Protein AF-A0A5C4SXA0-F1 (afdb_monomer)

Organism: NCBI:txid1172614

Nearest PDB structures (foldseek):
  3fow-assembly1_A  TM=8.688E-01  e=1.315E-13  Plasmodium falciparum 3D7
  3emv-assembly1_A  TM=8.522E-01  e=1.104E-13  Plasmodium vivax
  6aqs-assembly1_A  TM=8.781E-01  e=2.496E-13  Plasmodium falciparum
  1nw4-assembly1_A  TM=8.390E-01  e=1.041E-13  Plasmodium falciparum 3D7
  5zni-assembly1_A  TM=8.709E-01  e=5.325E-13  Plasmodium falciparum

pLDDT: mean 93.84, std 7.51, range [58.0, 98.88]

Structure (mmCIF, N/CA/C/O backbone):
data_AF-A0A5C4SXA0-F1
#
_entry.id   AF-A0A5C4SXA0-F1
#
loop_
_atom_site.group_PDB
_atom_site.id
_atom_site.type_symbol
_atom_site.label_atom_id
_atom_site.label_alt_id
_atom_site.label_comp_id
_atom_site.label_asym_id
_atom_site.label_entity_id
_atom_site.label_seq_id
_atom_site.pdbx_PDB_ins_code
_atom_site.Cartn_x
_atom_site.Cartn_y
_atom_site.Cartn_z
_atom_site.occupancy
_atom_site.B_iso_or_equiv
_atom_site.auth_seq_id
_atom_site.auth_comp_id
_atom_site.auth_asym_id
_atom_site.auth_atom_id
_atom_site.pdbx_PDB_model_num
ATOM 1 N N . MET A 1 1 ? -8.122 -27.416 3.259 1.00 66.00 1 MET A N 1
ATOM 2 C CA . MET A 1 1 ? -6.868 -28.065 3.704 1.00 66.00 1 MET A CA 1
ATOM 3 C C . MET A 1 1 ? -6.589 -27.633 5.138 1.00 66.00 1 MET A C 1
ATOM 5 O O . MET A 1 1 ? -6.770 -26.456 5.426 1.00 66.00 1 MET A O 1
ATOM 9 N N . GLN A 1 2 ? -6.227 -28.549 6.040 1.00 79.94 2 GLN A N 1
ATOM 10 C CA . GLN A 1 2 ? -5.900 -28.207 7.432 1.00 79.94 2 GLN A CA 1
ATOM 11 C C . GLN A 1 2 ? -4.558 -27.456 7.481 1.00 79.94 2 GLN A C 1
ATOM 13 O O . GLN A 1 2 ? -3.597 -27.894 6.853 1.00 79.94 2 GLN A O 1
ATOM 18 N N . ARG A 1 3 ? -4.495 -26.322 8.192 1.00 88.00 3 ARG A N 1
ATOM 19 C CA . ARG A 1 3 ? -3.266 -25.528 8.374 1.00 88.00 3 ARG A CA 1
ATOM 20 C C . ARG A 1 3 ? -2.679 -25.784 9.766 1.00 88.00 3 ARG A C 1
ATOM 22 O O . ARG A 1 3 ? -3.433 -25.869 10.733 1.00 88.00 3 ARG A O 1
ATOM 29 N N . TYR A 1 4 ? -1.351 -25.873 9.874 1.00 86.88 4 TYR A N 1
ATOM 30 C CA . TYR A 1 4 ? -0.657 -25.998 11.167 1.00 86.88 4 TYR A CA 1
ATOM 31 C C . TYR A 1 4 ? -0.742 -24.717 12.007 1.00 86.88 4 TYR A C 1
ATOM 33 O O . TYR A 1 4 ? -0.840 -24.775 13.230 1.00 86.88 4 TYR A O 1
ATOM 41 N N . ILE A 1 5 ? -0.733 -23.562 11.340 1.00 89.69 5 ILE A N 1
ATOM 42 C CA . ILE A 1 5 ? -0.875 -22.233 11.930 1.00 89.69 5 ILE A CA 1
ATOM 43 C C . ILE A 1 5 ? -1.974 -21.478 11.178 1.00 89.69 5 ILE A C 1
ATOM 45 O O . ILE A 1 5 ? -2.126 -21.632 9.966 1.00 89.69 5 ILE A O 1
ATOM 49 N N . THR A 1 6 ? -2.774 -20.699 11.903 1.00 93.19 6 THR A N 1
ATOM 50 C CA . THR A 1 6 ? -3.810 -19.833 11.322 1.00 93.19 6 THR A CA 1
ATOM 51 C C . THR A 1 6 ? -3.704 -18.437 11.928 1.00 93.19 6 THR A C 1
ATOM 53 O O . THR A 1 6 ? -3.303 -18.342 13.097 1.00 93.19 6 THR A O 1
ATOM 56 N N . PRO A 1 7 ? -4.102 -17.383 11.193 1.00 92.69 7 PRO A N 1
ATOM 57 C CA . PRO A 1 7 ? -4.178 -16.023 11.726 1.00 92.69 7 PRO A CA 1
ATOM 58 C C . PRO A 1 7 ? -4.953 -15.971 13.044 1.00 92.69 7 PRO A C 1
ATOM 60 O O . PRO A 1 7 ? -4.421 -15.499 14.044 1.00 92.69 7 PRO A O 1
ATOM 63 N N . GLY A 1 8 ? -6.130 -16.603 13.117 1.00 93.56 8 GLY A N 1
ATOM 64 C CA . GLY A 1 8 ? -6.916 -16.676 14.352 1.00 93.56 8 GLY A CA 1
ATOM 65 C C . GLY A 1 8 ? -6.221 -17.341 15.532 1.00 93.56 8 GLY A C 1
ATOM 66 O O . GLY A 1 8 ? -6.366 -16.889 16.666 1.00 93.56 8 GLY A O 1
ATOM 67 N N . THR A 1 9 ? -5.415 -18.384 15.318 1.00 93.19 9 THR A N 1
ATOM 68 C CA . THR A 1 9 ? -4.608 -18.952 16.412 1.00 93.19 9 THR A CA 1
ATOM 69 C C . THR A 1 9 ? -3.548 -17.962 16.898 1.00 93.19 9 THR A C 1
ATOM 71 O O . THR A 1 9 ? -3.346 -17.837 18.109 1.00 93.19 9 THR A O 1
ATOM 74 N N . VAL A 1 10 ? -2.889 -17.247 15.984 1.00 93.81 10 VAL A N 1
ATOM 75 C CA . VAL A 1 10 ? -1.873 -16.240 16.322 1.00 93.81 10 VAL A CA 1
ATOM 76 C C . VAL A 1 10 ? -2.509 -15.063 17.064 1.00 93.81 10 VAL A C 1
ATOM 78 O O . VAL A 1 10 ? -2.057 -14.725 18.160 1.00 93.81 10 VAL A O 1
ATOM 81 N N . MET A 1 11 ? -3.603 -14.507 16.539 1.00 94.44 11 MET A N 1
ATOM 82 C CA . MET A 1 11 ? -4.280 -13.338 17.107 1.00 94.44 11 MET A CA 1
ATOM 83 C C . MET A 1 11 ? -4.938 -13.626 18.453 1.00 94.44 11 MET A C 1
ATOM 85 O O . MET A 1 11 ? -4.746 -12.864 19.400 1.00 94.44 11 MET A O 1
ATOM 89 N N . ARG A 1 12 ? -5.606 -14.774 18.625 1.00 92.50 12 ARG A N 1
ATOM 90 C CA . ARG A 1 12 ? -6.147 -15.161 19.943 1.00 92.50 12 ARG A CA 1
ATOM 91 C C . ARG A 1 12 ? -5.066 -15.252 21.019 1.00 92.50 12 ARG A C 1
ATOM 93 O O . ARG A 1 12 ? -5.305 -14.883 22.166 1.00 92.50 12 ARG A O 1
ATOM 100 N N . ASN A 1 13 ? -3.877 -15.745 20.674 1.00 92.44 13 ASN A N 1
ATOM 101 C CA . ASN A 1 13 ? -2.764 -15.790 21.620 1.00 92.44 13 ASN A CA 1
ATOM 102 C C . ASN A 1 13 ? -2.174 -14.397 21.873 1.00 92.44 13 ASN A C 1
ATOM 104 O O . ASN A 1 13 ? -1.869 -14.070 23.020 1.00 92.44 13 ASN A O 1
ATOM 108 N N . ARG A 1 14 ? -2.061 -13.567 20.830 1.00 93.56 14 ARG A N 1
ATOM 109 C CA . ARG A 1 14 ? -1.559 -12.190 20.901 1.00 93.56 14 ARG A CA 1
ATOM 110 C C . ARG A 1 14 ? -2.382 -11.309 21.844 1.00 93.56 14 ARG A C 1
ATOM 112 O O . ARG A 1 14 ? -1.808 -10.617 22.687 1.00 93.56 14 ARG A O 1
ATOM 119 N N . PHE A 1 15 ? -3.706 -11.374 21.731 1.00 94.94 15 PHE A N 1
ATOM 120 C CA . PHE A 1 15 ? -4.648 -10.529 22.474 1.00 94.94 15 PHE A CA 1
ATOM 121 C C . PHE A 1 15 ? -5.256 -11.221 23.700 1.00 94.94 15 PHE A C 1
ATOM 123 O O . PHE A 1 15 ? -6.251 -10.771 24.256 1.00 94.94 15 PHE A O 1
ATOM 130 N N . ARG A 1 16 ? -4.641 -12.307 24.190 1.00 93.62 16 ARG A N 1
ATOM 131 C CA . ARG A 1 16 ? -5.132 -13.029 25.378 1.00 93.62 16 ARG A CA 1
ATOM 132 C C . ARG A 1 16 ? -5.202 -12.150 26.635 1.00 93.62 16 ARG A C 1
ATOM 134 O O . ARG A 1 16 ? -6.057 -12.360 27.488 1.00 93.62 16 ARG A O 1
ATOM 141 N N . HIS A 1 17 ? -4.275 -11.202 26.764 1.00 92.56 17 HIS A N 1
ATOM 142 C CA . HIS A 1 17 ? -4.099 -10.370 27.963 1.00 92.56 17 HIS A CA 1
ATOM 143 C C . HIS A 1 17 ? -4.111 -8.866 27.667 1.00 92.56 17 HIS A C 1
ATOM 145 O O . HIS A 1 17 ? -3.700 -8.069 28.504 1.00 92.56 17 HIS A O 1
ATOM 151 N N . ARG A 1 18 ? -4.522 -8.473 26.460 1.00 90.06 18 ARG A N 1
ATOM 152 C CA . ARG A 1 18 ? -4.569 -7.077 26.012 1.00 90.06 18 ARG A CA 1
ATOM 153 C C . ARG A 1 18 ? -5.698 -6.920 24.989 1.00 90.06 18 ARG A C 1
ATOM 155 O O . ARG A 1 18 ? -5.955 -7.886 24.273 1.00 90.06 18 ARG A O 1
ATOM 162 N N . PRO A 1 19 ? -6.364 -5.761 24.905 1.00 91.69 19 PRO A N 1
ATOM 163 C CA . PRO A 1 19 ? -7.430 -5.560 23.929 1.00 91.69 19 PRO A CA 1
ATOM 164 C C . PRO A 1 19 ? -6.884 -5.675 22.503 1.00 91.69 19 PRO A C 1
ATOM 166 O O . PRO A 1 19 ? -5.769 -5.234 22.234 1.00 91.69 19 PRO A O 1
ATOM 169 N N . ALA A 1 20 ? -7.667 -6.267 21.602 1.00 94.12 20 ALA A N 1
ATOM 170 C CA . ALA A 1 20 ? -7.399 -6.172 20.173 1.00 94.12 20 ALA A CA 1
ATOM 171 C C . ALA A 1 20 ? -7.781 -4.769 19.673 1.00 94.12 20 ALA A C 1
ATOM 173 O O . ALA A 1 20 ? -8.773 -4.212 20.158 1.00 94.12 20 ALA A O 1
ATOM 174 N N . PRO A 1 21 ? -7.021 -4.186 18.733 1.00 94.94 21 PRO A N 1
ATOM 175 C CA . PRO A 1 21 ? -7.444 -2.961 18.073 1.00 94.94 21 PRO A CA 1
ATOM 176 C C . PRO A 1 21 ? -8.716 -3.199 17.251 1.00 94.94 21 PRO A C 1
ATOM 178 O O . PRO A 1 21 ? -8.974 -4.313 16.797 1.00 94.94 21 PRO A O 1
ATOM 181 N N . ALA A 1 22 ? -9.497 -2.140 17.048 1.00 94.56 22 ALA A N 1
ATOM 182 C CA . ALA A 1 22 ? -10.736 -2.173 16.277 1.00 94.56 22 ALA A CA 1
ATOM 183 C C . ALA A 1 22 ? -10.606 -1.247 15.062 1.00 94.56 22 ALA A C 1
ATOM 185 O O . ALA A 1 22 ? -11.096 -0.118 15.075 1.00 94.56 22 ALA A O 1
ATOM 186 N N . TRP A 1 23 ? -9.899 -1.714 14.033 1.00 97.62 23 TRP A N 1
ATOM 187 C CA . TRP A 1 23 ? -9.686 -0.966 12.793 1.00 97.62 23 TRP A CA 1
ATOM 188 C C . TRP A 1 23 ? -10.605 -1.476 11.697 1.00 97.62 23 TRP A C 1
ATOM 190 O O . TRP A 1 23 ? -10.624 -2.671 11.417 1.00 97.62 23 TRP A O 1
ATOM 200 N N . ARG A 1 24 ? -11.310 -0.566 11.024 1.00 95.81 24 ARG A N 1
ATOM 201 C CA . ARG A 1 24 ? -12.036 -0.910 9.790 1.00 95.81 24 ARG A CA 1
ATOM 202 C C . ARG A 1 24 ? -11.131 -0.816 8.564 1.00 95.81 24 ARG A C 1
ATOM 204 O O . ARG A 1 24 ? -11.274 -1.601 7.631 1.00 95.81 24 ARG A O 1
ATOM 211 N N . LEU A 1 25 ? -10.175 0.113 8.583 1.00 98.56 25 LEU A N 1
ATOM 212 C CA . LEU A 1 25 ? -9.202 0.336 7.517 1.00 98.56 25 LEU A CA 1
ATOM 213 C C . LEU A 1 25 ? -7.782 0.252 8.074 1.00 98.56 25 LEU A C 1
ATOM 215 O O . LEU A 1 25 ? -7.504 0.766 9.159 1.00 98.56 25 LEU A O 1
ATOM 219 N N . ALA A 1 26 ? -6.881 -0.365 7.314 1.00 98.81 26 ALA A N 1
ATOM 220 C CA . ALA A 1 26 ? -5.460 -0.383 7.622 1.00 98.81 26 ALA A CA 1
ATOM 221 C C . ALA A 1 26 ? -4.604 0.105 6.446 1.00 98.81 26 ALA A C 1
ATOM 223 O O . ALA A 1 26 ? -4.979 -0.027 5.281 1.00 98.81 26 ALA A O 1
ATOM 224 N N . ILE A 1 27 ? -3.429 0.649 6.753 1.00 98.88 27 ILE A N 1
ATOM 225 C CA . ILE A 1 27 ? -2.425 1.056 5.768 1.00 98.88 27 ILE A CA 1
ATOM 226 C C . ILE A 1 27 ? -1.150 0.255 6.008 1.00 98.88 27 ILE A C 1
ATOM 228 O O . ILE A 1 27 ? -0.605 0.271 7.112 1.00 98.88 27 ILE A O 1
ATOM 232 N N . LEU A 1 28 ? -0.669 -0.429 4.971 1.00 98.88 28 LEU A N 1
ATOM 233 C CA . LEU A 1 28 ? 0.615 -1.128 4.964 1.00 98.88 28 LEU A CA 1
ATOM 234 C C . LEU A 1 28 ? 1.642 -0.262 4.233 1.00 98.88 28 LEU A C 1
ATOM 236 O O . LEU A 1 28 ? 1.585 -0.123 3.012 1.00 98.88 28 LEU A O 1
ATOM 240 N N . CYS A 1 29 ? 2.556 0.351 4.981 1.00 98.62 29 CYS A N 1
ATOM 241 C CA . CYS A 1 29 ? 3.555 1.275 4.457 1.00 98.62 29 CYS A CA 1
ATOM 242 C C . CYS A 1 29 ? 4.893 0.566 4.231 1.00 98.62 29 CYS A C 1
ATOM 244 O O . CYS A 1 29 ? 5.667 0.350 5.163 1.00 98.62 29 CYS A O 1
ATOM 246 N N . PHE A 1 30 ? 5.171 0.242 2.970 1.00 98.06 30 PHE A N 1
ATOM 247 C CA . PHE A 1 30 ? 6.386 -0.416 2.477 1.00 98.06 30 PHE A CA 1
ATOM 248 C C . PHE A 1 30 ? 7.522 0.578 2.218 1.00 98.06 30 PHE A C 1
ATOM 250 O O . PHE A 1 30 ? 8.235 0.501 1.216 1.00 98.06 30 PHE A O 1
ATOM 257 N N . ARG A 1 31 ? 7.656 1.575 3.096 1.00 96.31 31 ARG A N 1
ATOM 258 C CA . ARG A 1 31 ? 8.659 2.637 2.997 1.00 96.31 31 ARG A CA 1
ATOM 259 C C . ARG A 1 31 ? 9.529 2.703 4.235 1.00 96.31 31 ARG A C 1
ATOM 261 O O . ARG A 1 31 ? 9.199 2.177 5.292 1.00 96.31 31 ARG A O 1
ATOM 268 N N . ASP A 1 32 ? 10.660 3.369 4.069 1.00 94.06 32 ASP A N 1
ATOM 269 C CA . ASP A 1 32 ? 11.628 3.609 5.125 1.00 94.06 32 ASP A CA 1
ATOM 270 C C . ASP A 1 32 ? 11.046 4.449 6.275 1.00 94.06 32 ASP A C 1
ATOM 272 O O . ASP A 1 32 ? 9.864 4.809 6.310 1.00 94.06 32 ASP A O 1
ATOM 276 N N . TYR A 1 33 ? 11.897 4.753 7.255 1.00 94.75 33 TYR A N 1
ATOM 277 C CA . TYR A 1 33 ? 11.509 5.555 8.408 1.00 94.75 33 TYR A CA 1
ATOM 278 C C . TYR A 1 33 ? 10.939 6.919 7.998 1.00 94.75 33 TYR A C 1
ATOM 280 O O . TYR A 1 33 ? 9.878 7.294 8.487 1.00 94.75 33 TYR A O 1
ATOM 288 N N . THR A 1 34 ? 11.592 7.628 7.075 1.00 95.81 34 THR A N 1
ATOM 289 C CA . THR A 1 34 ? 11.178 8.972 6.651 1.00 95.81 34 THR A CA 1
ATOM 290 C C . THR A 1 34 ? 9.802 8.954 5.991 1.00 95.81 34 THR A C 1
ATOM 292 O O . THR A 1 34 ? 8.914 9.683 6.428 1.00 95.81 34 THR A O 1
ATOM 295 N N . GLY A 1 35 ? 9.582 8.088 4.993 1.00 96.56 35 GLY A N 1
ATOM 296 C CA . GLY A 1 35 ? 8.271 7.962 4.349 1.00 96.56 35 GLY A CA 1
ATOM 297 C C . GLY A 1 35 ? 7.179 7.515 5.326 1.00 96.56 35 GLY A C 1
ATOM 298 O O . GLY A 1 35 ? 6.058 8.017 5.286 1.00 96.56 35 GLY A O 1
ATOM 299 N N . SER A 1 36 ? 7.528 6.629 6.262 1.00 97.44 36 SER A N 1
ATOM 300 C CA . SER A 1 36 ? 6.625 6.192 7.326 1.00 97.44 36 SER A CA 1
ATOM 301 C C . SER A 1 36 ? 6.222 7.322 8.277 1.00 97.44 36 SER A C 1
ATOM 303 O O . SER A 1 36 ? 5.048 7.418 8.622 1.00 97.44 36 SER A O 1
ATOM 305 N N . GLN A 1 37 ? 7.160 8.176 8.703 1.00 97.69 37 GLN A N 1
ATOM 306 C CA . GLN A 1 37 ? 6.846 9.293 9.602 1.00 97.69 37 GLN A CA 1
ATOM 307 C C . GLN A 1 37 ? 5.967 10.340 8.919 1.00 97.69 37 GLN A C 1
ATOM 309 O O . GLN A 1 37 ? 5.006 10.795 9.523 1.00 97.69 37 GLN A O 1
ATOM 314 N N . ILE A 1 38 ? 6.2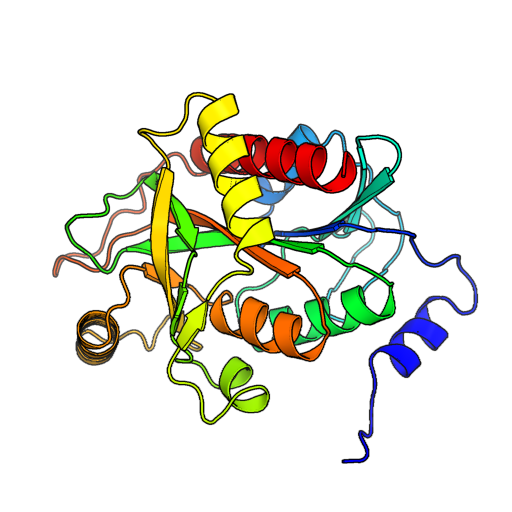16 10.643 7.642 1.00 98.50 38 ILE A N 1
ATOM 315 C CA . ILE A 1 38 ? 5.368 11.559 6.865 1.00 98.50 38 ILE A CA 1
ATOM 316 C C . ILE A 1 38 ? 3.916 11.059 6.818 1.00 98.50 38 ILE A C 1
ATOM 318 O O . ILE A 1 38 ? 2.983 11.845 6.979 1.00 98.50 38 ILE A O 1
ATOM 322 N N . LEU A 1 39 ? 3.716 9.750 6.641 1.00 98.69 39 LEU A N 1
ATOM 323 C CA . LEU A 1 39 ? 2.386 9.144 6.676 1.00 98.69 39 LEU A CA 1
ATOM 324 C C . LEU A 1 39 ? 1.749 9.236 8.071 1.00 98.69 39 LEU A C 1
ATOM 326 O O . LEU A 1 39 ? 0.586 9.616 8.188 1.00 98.69 39 LEU A O 1
ATOM 330 N N . VAL A 1 40 ? 2.501 8.907 9.125 1.00 98.44 40 VAL A N 1
ATOM 331 C CA . VAL A 1 40 ? 2.034 8.995 10.521 1.00 98.44 40 VAL A CA 1
ATOM 332 C C . VAL A 1 40 ? 1.614 10.424 10.871 1.00 98.44 40 VAL A C 1
ATOM 334 O O . VAL A 1 40 ? 0.528 10.624 11.415 1.00 98.44 40 VAL A O 1
ATOM 337 N N . GLU A 1 41 ? 2.431 11.414 10.517 1.00 98.38 41 GLU A N 1
ATOM 338 C CA . GLU A 1 41 ? 2.160 12.835 10.742 1.00 9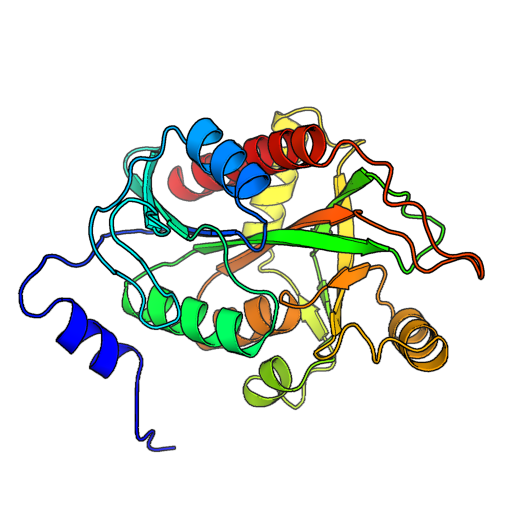8.38 41 GLU A CA 1
ATOM 339 C C . GLU A 1 41 ? 0.933 13.309 9.960 1.00 98.38 41 GLU A C 1
ATOM 341 O O . GLU A 1 41 ? 0.079 13.991 10.525 1.00 98.38 41 GLU A O 1
ATOM 346 N N . ALA A 1 42 ? 0.791 12.902 8.693 1.00 98.19 42 ALA A N 1
ATOM 347 C CA . ALA A 1 42 ? -0.364 13.258 7.869 1.00 98.19 42 ALA A CA 1
ATOM 348 C C . ALA A 1 42 ? -1.693 12.775 8.472 1.00 98.19 42 ALA A C 1
ATOM 350 O O . ALA A 1 42 ? -2.706 13.461 8.356 1.00 98.19 42 ALA A O 1
ATOM 351 N N . PHE A 1 43 ? -1.689 11.617 9.135 1.00 98.44 43 PHE A N 1
ATOM 352 C CA . PHE A 1 43 ? -2.860 11.067 9.820 1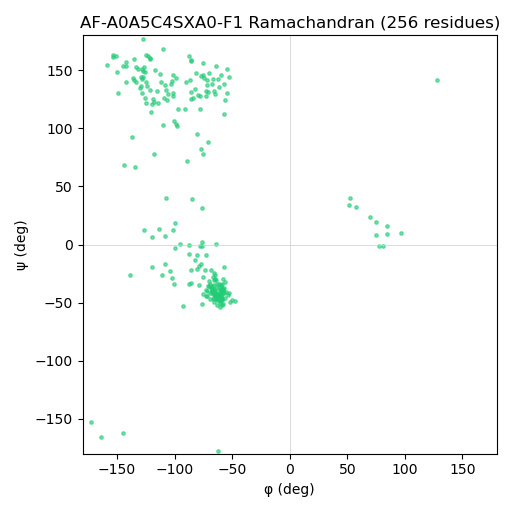.00 98.44 43 PHE A CA 1
ATOM 353 C C . PHE A 1 43 ? -3.018 11.559 11.266 1.00 98.44 43 PHE A C 1
ATOM 355 O O . PHE A 1 43 ? -4.024 11.245 11.898 1.00 98.44 43 PHE A O 1
ATOM 362 N N . GLY A 1 44 ? -2.038 12.285 11.820 1.00 98.06 44 GLY A N 1
ATOM 363 C CA . GLY A 1 44 ? -1.998 12.588 13.253 1.00 98.06 44 GLY A CA 1
ATOM 364 C C . GLY A 1 44 ? -1.994 11.321 14.120 1.00 98.06 44 GLY A C 1
ATOM 365 O O . GLY A 1 44 ? -2.581 11.310 15.201 1.00 98.06 44 GLY A O 1
ATOM 366 N N . ALA A 1 45 ? -1.394 10.237 13.619 1.00 98.31 45 ALA A N 1
ATOM 367 C CA . ALA A 1 45 ? -1.470 8.921 14.235 1.00 98.31 45 ALA A CA 1
ATOM 368 C C . ALA A 1 45 ? -0.550 8.809 15.459 1.00 98.31 45 ALA A C 1
ATOM 370 O O . ALA A 1 45 ? 0.563 9.334 15.488 1.00 98.31 45 ALA A O 1
ATOM 371 N N . THR A 1 46 ? -0.990 8.056 16.463 1.00 97.25 46 THR A N 1
ATOM 372 C CA . THR A 1 46 ? -0.223 7.790 17.687 1.00 97.25 46 THR A CA 1
ATOM 373 C C . THR A 1 46 ? 0.178 6.319 17.776 1.00 97.25 46 THR A C 1
ATOM 375 O O . THR A 1 46 ? -0.575 5.466 17.307 1.00 97.25 46 THR A O 1
ATOM 378 N N . PRO A 1 47 ? 1.341 5.980 18.360 1.00 96.25 47 PRO A N 1
ATOM 379 C CA . PRO A 1 47 ? 1.731 4.587 18.555 1.00 96.25 47 PRO A CA 1
ATOM 380 C C . PRO A 1 47 ? 0.691 3.805 19.363 1.00 96.25 47 PRO A C 1
ATOM 382 O O . PRO A 1 47 ? 0.227 4.281 20.397 1.00 96.25 47 PRO A O 1
ATOM 385 N N . VAL A 1 48 ? 0.404 2.565 18.960 1.00 94.56 48 VAL A N 1
ATOM 386 C CA . VAL A 1 48 ? -0.446 1.649 19.749 1.00 94.56 48 VAL A CA 1
ATOM 387 C C . VAL A 1 48 ? 0.235 1.257 21.069 1.00 94.56 48 VAL A C 1
ATOM 389 O O . VAL A 1 48 ? -0.427 0.973 22.067 1.00 94.56 48 VAL A O 1
ATOM 392 N N . GLY A 1 49 ? 1.572 1.265 21.089 1.00 90.12 49 GLY A N 1
ATOM 393 C CA . GLY A 1 49 ? 2.378 1.067 22.295 1.00 90.12 49 GLY A CA 1
ATOM 394 C C . GLY A 1 49 ? 2.638 -0.395 22.662 1.00 90.12 49 GLY A C 1
ATOM 395 O O . GLY A 1 49 ? 3.149 -0.668 23.746 1.00 90.12 49 GLY A O 1
ATOM 396 N N . TYR A 1 50 ? 2.288 -1.345 21.791 1.00 90.25 50 TYR A N 1
ATOM 397 C CA . TYR A 1 50 ? 2.628 -2.754 21.956 1.00 90.25 50 TYR A CA 1
ATOM 398 C C . TYR A 1 50 ? 2.574 -3.515 20.624 1.00 90.25 50 TYR A C 1
ATOM 400 O O . TYR A 1 50 ? 1.763 -3.196 19.759 1.00 90.25 50 TYR A O 1
ATOM 408 N N . LYS A 1 51 ? 3.337 -4.617 20.524 1.00 91.56 51 LYS A N 1
ATOM 409 C CA . LYS A 1 51 ? 3.342 -5.497 19.340 1.00 91.56 51 LYS A CA 1
ATOM 410 C C . LYS A 1 51 ? 1.944 -6.022 19.031 1.00 91.56 51 LYS A C 1
ATOM 412 O O . LYS A 1 51 ? 1.425 -6.826 19.808 1.00 91.56 51 LYS A O 1
ATOM 417 N N . VAL A 1 52 ? 1.375 -5.594 17.903 1.00 94.19 52 VAL A N 1
ATOM 418 C CA . VAL A 1 52 ? 0.054 -6.019 17.401 1.00 94.19 52 VAL A CA 1
ATOM 419 C C . VAL A 1 52 ? 0.185 -7.209 16.451 1.00 94.19 52 VAL A C 1
ATOM 421 O O . VAL A 1 52 ? -0.440 -8.243 16.666 1.00 94.19 52 VAL A O 1
ATOM 424 N N . LEU A 1 53 ? 1.028 -7.082 15.428 1.00 95.44 53 LEU A N 1
ATOM 425 C CA . LEU A 1 53 ? 1.128 -8.031 14.319 1.00 95.44 53 LEU A CA 1
ATOM 426 C C . LEU A 1 53 ? 2.306 -8.988 14.530 1.00 95.44 53 LEU A C 1
ATOM 428 O O . LEU A 1 53 ? 3.338 -8.605 15.087 1.00 95.44 53 LEU A O 1
ATOM 432 N N . TYR A 1 54 ? 2.152 -10.255 14.144 1.00 93.25 54 TYR A N 1
ATOM 433 C CA . TYR A 1 54 ? 3.245 -11.228 14.217 1.00 93.25 54 TYR A CA 1
ATOM 434 C C . TYR A 1 54 ? 4.214 -11.055 13.048 1.00 93.25 54 TYR A C 1
ATOM 436 O O . TYR A 1 54 ? 5.418 -11.153 13.270 1.00 93.25 54 TYR A O 1
ATOM 444 N N . GLY A 1 55 ? 3.718 -10.694 11.860 1.00 92.75 55 GLY A N 1
ATOM 445 C CA . GLY A 1 55 ? 4.535 -10.406 10.671 1.00 92.75 55 GLY A CA 1
ATOM 446 C C . GLY A 1 55 ? 5.478 -9.200 10.779 1.00 92.75 55 GLY A C 1
ATOM 447 O O . GLY A 1 55 ? 6.188 -8.894 9.819 1.00 92.75 55 GLY A O 1
ATOM 448 N N . MET A 1 56 ? 5.497 -8.519 11.925 1.00 93.31 56 MET A N 1
ATOM 449 C CA . MET A 1 56 ? 6.344 -7.364 12.174 1.00 93.31 56 MET A CA 1
ATOM 450 C C . MET A 1 56 ? 7.165 -7.524 13.450 1.00 93.31 56 MET A C 1
ATOM 452 O O . MET A 1 56 ? 6.705 -8.115 14.424 1.00 93.31 56 MET A O 1
ATOM 456 N N . GLU A 1 57 ? 8.354 -6.928 13.480 1.00 87.12 57 GLU A N 1
ATOM 457 C CA . GLU A 1 57 ? 9.160 -6.827 14.696 1.00 87.12 57 GLU A CA 1
ATOM 458 C C . GLU A 1 57 ? 9.142 -5.399 15.240 1.00 87.12 57 GLU A C 1
ATOM 460 O O . GLU A 1 57 ? 9.472 -4.446 14.538 1.00 87.12 57 GLU A O 1
ATOM 465 N N . GLU A 1 58 ? 8.734 -5.264 16.502 1.00 83.44 58 GLU A N 1
ATOM 466 C CA . GLU A 1 58 ? 8.656 -3.994 17.220 1.00 83.44 58 GLU A CA 1
ATOM 467 C C . GLU A 1 58 ? 9.648 -4.009 18.378 1.00 83.44 58 GLU A C 1
ATOM 469 O O . GLU A 1 58 ? 9.693 -4.973 19.147 1.00 83.44 58 GLU A O 1
ATOM 474 N N . PHE A 1 59 ? 10.422 -2.933 18.502 1.00 79.56 59 PHE A N 1
ATOM 475 C CA . PHE A 1 59 ? 11.384 -2.733 19.580 1.00 79.56 59 PHE A CA 1
ATOM 476 C C . PHE A 1 59 ? 10.991 -1.509 20.403 1.00 79.56 59 PHE A C 1
ATOM 478 O O . PHE A 1 59 ? 10.433 -0.544 19.870 1.00 79.56 59 PHE A O 1
ATOM 485 N N . ASP A 1 60 ? 11.331 -1.529 21.691 1.00 79.12 60 ASP A N 1
ATOM 486 C CA . ASP A 1 60 ? 11.118 -0.389 22.580 1.00 79.12 60 ASP A CA 1
ATOM 487 C C . ASP A 1 60 ? 11.772 0.876 22.001 1.00 79.12 60 ASP A C 1
ATOM 489 O O . ASP A 1 60 ? 12.934 0.873 21.591 1.00 79.12 60 ASP A O 1
ATOM 493 N N . GLY A 1 61 ? 11.004 1.966 21.945 1.00 81.94 61 GLY A N 1
ATOM 494 C CA . GLY A 1 61 ? 11.452 3.250 21.396 1.00 81.94 61 GLY A CA 1
ATOM 495 C C . GLY A 1 61 ? 11.398 3.368 19.869 1.00 81.94 61 GLY A C 1
ATOM 496 O O . GLY A 1 61 ? 11.689 4.440 19.346 1.00 81.94 61 GLY A O 1
ATOM 497 N N . ALA A 1 62 ? 10.990 2.321 19.148 1.00 85.69 62 ALA A N 1
ATOM 498 C CA . ALA A 1 62 ? 10.833 2.353 17.696 1.00 85.69 62 ALA A CA 1
ATOM 499 C C . ALA A 1 62 ? 9.500 1.716 17.270 1.00 85.69 62 ALA A C 1
ATOM 501 O O . ALA A 1 62 ? 9.520 0.670 16.607 1.00 85.69 62 ALA A O 1
ATOM 502 N N . PRO A 1 63 ? 8.352 2.330 17.619 1.00 92.44 63 PRO A N 1
ATOM 503 C CA . PRO A 1 63 ? 7.050 1.776 17.290 1.00 92.44 63 PRO A CA 1
ATOM 504 C C . PRO A 1 63 ? 6.872 1.619 15.782 1.00 92.44 63 PRO A C 1
ATOM 506 O O . PRO A 1 63 ? 7.406 2.386 14.975 1.00 92.44 63 PRO A O 1
ATOM 509 N N . ILE A 1 64 ? 6.145 0.578 15.399 1.00 95.19 64 ILE A N 1
ATOM 510 C CA . ILE A 1 64 ? 5.851 0.267 13.991 1.00 95.19 64 ILE A CA 1
ATOM 511 C C . ILE A 1 64 ? 4.360 0.275 13.688 1.00 95.19 64 ILE A C 1
ATOM 513 O O . ILE A 1 64 ? 3.983 0.404 12.525 1.00 95.19 64 ILE A O 1
ATOM 517 N N . VAL A 1 65 ? 3.521 0.159 14.716 1.00 96.94 65 VAL A N 1
ATOM 518 C CA . VAL A 1 65 ? 2.071 0.152 14.579 1.00 96.94 65 VAL A CA 1
ATOM 519 C C . VAL A 1 65 ? 1.496 1.384 15.260 1.00 96.94 65 VAL A C 1
ATOM 521 O O . VAL A 1 65 ? 1.694 1.614 16.456 1.00 96.94 65 VAL A O 1
ATOM 524 N N . TYR A 1 66 ? 0.777 2.169 14.473 1.00 97.88 66 TYR A N 1
ATOM 525 C CA . TYR A 1 66 ? 0.145 3.412 14.878 1.00 97.88 66 TYR A CA 1
ATOM 526 C C . TYR A 1 66 ? -1.361 3.327 14.640 1.00 97.88 66 TYR A C 1
ATOM 528 O O . TYR A 1 66 ? -1.840 2.504 13.860 1.00 97.88 66 TYR A O 1
ATOM 536 N N . GLU A 1 67 ? -2.102 4.194 15.311 1.00 97.94 67 GLU A N 1
ATOM 537 C CA . GLU A 1 67 ? -3.545 4.332 15.184 1.00 97.94 67 GLU A CA 1
ATOM 538 C C . GLU A 1 67 ? -3.913 5.811 15.051 1.00 97.94 67 GLU A C 1
ATOM 540 O O . GLU A 1 67 ? -3.344 6.659 15.743 1.00 97.94 67 GLU A O 1
ATOM 545 N N . ALA A 1 68 ? -4.868 6.112 14.174 1.00 97.94 68 ALA A N 1
ATOM 546 C CA . ALA A 1 68 ? -5.464 7.436 14.027 1.00 97.94 68 ALA A CA 1
ATOM 547 C C . ALA A 1 68 ? -6.991 7.360 14.111 1.00 97.94 68 ALA A C 1
ATOM 549 O O . ALA A 1 68 ? -7.598 6.413 13.608 1.00 97.94 68 ALA A O 1
ATOM 550 N N . GLU A 1 69 ? -7.602 8.384 14.704 1.00 96.81 69 GLU A N 1
ATOM 551 C CA . GLU A 1 69 ? -9.049 8.610 14.658 1.00 96.81 69 GLU A CA 1
ATOM 552 C C . GLU A 1 69 ? -9.388 9.397 13.387 1.00 96.81 69 GLU A C 1
ATOM 554 O O . GLU A 1 69 ? -8.841 10.475 13.148 1.00 96.81 69 GLU A O 1
ATOM 559 N N . LEU A 1 70 ? -10.295 8.875 12.565 1.00 96.25 70 LEU A N 1
ATOM 560 C CA . LEU A 1 70 ? -10.698 9.484 11.301 1.00 96.25 70 LEU A CA 1
ATOM 561 C C . LEU A 1 70 ? -12.161 9.151 11.000 1.00 96.25 70 LEU A C 1
ATOM 563 O O . LEU A 1 70 ? -12.555 7.991 11.063 1.00 96.25 70 LEU A O 1
ATOM 567 N N . ALA A 1 71 ? -12.968 10.163 10.660 1.00 92.31 71 ALA A N 1
ATOM 568 C CA . ALA A 1 71 ? -14.383 9.986 10.295 1.00 92.31 71 ALA A CA 1
ATOM 569 C C . ALA A 1 71 ? -15.209 9.168 11.323 1.00 92.31 71 ALA A C 1
ATOM 571 O O . ALA A 1 71 ? -16.102 8.405 10.972 1.00 92.31 71 ALA A O 1
ATOM 572 N N . GLY A 1 72 ? -14.896 9.299 12.620 1.00 86.69 72 GLY A N 1
ATOM 573 C CA . GLY A 1 72 ? -15.579 8.558 13.691 1.00 86.69 72 GLY A CA 1
ATOM 574 C C . GLY A 1 72 ? -15.193 7.075 13.805 1.00 86.69 72 GLY A C 1
ATOM 575 O O . GLY A 1 72 ? -15.818 6.351 14.580 1.00 86.69 72 GLY A O 1
ATOM 576 N N . GLY A 1 73 ? -14.177 6.625 13.064 1.00 90.31 73 GLY A N 1
ATOM 577 C CA . GLY A 1 73 ? -13.578 5.298 13.171 1.00 90.31 73 GLY A CA 1
ATOM 578 C C . GLY A 1 73 ? -12.061 5.355 13.354 1.00 90.31 73 GLY A C 1
ATOM 579 O O . GLY A 1 73 ? -11.447 6.419 13.324 1.00 90.31 73 GLY A O 1
ATOM 580 N N . LYS A 1 74 ? -11.445 4.181 13.518 1.00 94.69 74 LYS A N 1
ATOM 581 C CA . LYS A 1 74 ? -9.997 4.044 13.708 1.00 94.69 74 LYS A CA 1
ATOM 582 C C . LYS A 1 74 ? -9.319 3.448 12.482 1.00 94.69 74 LYS A C 1
ATOM 584 O O . LYS A 1 74 ? -9.799 2.463 11.911 1.00 94.69 74 LYS A O 1
ATOM 589 N N . VAL A 1 75 ? -8.173 4.023 12.130 1.00 98.38 75 VAL A N 1
ATOM 590 C CA . VAL A 1 75 ? -7.274 3.551 11.073 1.00 98.38 75 VAL A CA 1
ATOM 591 C C . VAL A 1 75 ? -6.008 2.986 11.702 1.00 98.38 75 VAL A C 1
ATOM 593 O O . VAL A 1 75 ? -5.333 3.686 12.455 1.00 98.38 75 VAL A O 1
ATOM 596 N N . GLY A 1 76 ? -5.663 1.744 11.361 1.00 98.62 76 GLY A N 1
ATOM 597 C CA . GLY A 1 76 ? -4.372 1.152 11.712 1.00 98.62 76 GLY A CA 1
ATOM 598 C C . GLY A 1 76 ? -3.307 1.501 10.676 1.00 98.62 76 GLY A C 1
ATOM 599 O O . GLY A 1 76 ? -3.527 1.329 9.482 1.00 98.62 76 GLY A O 1
ATOM 600 N N . ILE A 1 77 ? -2.133 1.959 11.100 1.00 98.75 77 ILE A N 1
ATOM 601 C CA . ILE A 1 77 ? -1.012 2.259 10.199 1.00 98.75 77 ILE A CA 1
ATOM 602 C C . ILE A 1 77 ? 0.176 1.389 10.592 1.00 98.75 77 ILE A C 1
ATOM 604 O O . ILE A 1 77 ? 0.753 1.545 11.669 1.00 98.75 77 ILE A O 1
ATOM 608 N N . VAL A 1 78 ? 0.547 0.473 9.701 1.00 98.50 78 VAL A N 1
ATOM 609 C CA . VAL A 1 78 ? 1.710 -0.400 9.850 1.00 98.50 78 VAL A CA 1
ATOM 610 C C . VAL A 1 78 ? 2.854 0.202 9.046 1.00 98.50 78 VAL A C 1
ATOM 612 O O . VAL A 1 78 ? 2.884 0.159 7.818 1.00 98.50 78 VAL A O 1
ATOM 615 N N . THR A 1 79 ? 3.785 0.819 9.757 1.00 97.75 79 THR A N 1
ATOM 616 C CA . THR A 1 79 ? 4.957 1.487 9.187 1.00 97.75 79 THR A CA 1
ATOM 617 C C . THR A 1 79 ? 6.109 0.525 8.952 1.00 97.75 79 THR A C 1
ATOM 619 O O . THR A 1 79 ? 6.199 -0.512 9.611 1.00 97.75 79 THR A O 1
ATOM 622 N N . ARG A 1 80 ? 7.032 0.904 8.059 1.00 96.25 80 ARG A N 1
ATOM 623 C CA . ARG A 1 80 ? 8.281 0.168 7.809 1.00 96.25 80 ARG A CA 1
ATOM 624 C C . ARG A 1 80 ? 8.054 -1.315 7.512 1.00 96.25 80 ARG A C 1
ATOM 626 O O . ARG A 1 80 ? 8.797 -2.170 7.991 1.00 96.25 80 ARG A O 1
ATOM 633 N N . CYS A 1 81 ? 7.011 -1.617 6.742 1.00 97.31 81 CYS A N 1
ATOM 634 C CA . CYS A 1 81 ? 6.831 -2.948 6.186 1.00 97.31 81 CYS A CA 1
ATOM 635 C C . CYS A 1 81 ? 8.028 -3.257 5.276 1.00 97.31 81 CYS A C 1
ATOM 637 O O . CYS A 1 81 ? 8.467 -2.413 4.493 1.00 97.31 81 CYS A O 1
ATOM 639 N N . ASN A 1 82 ? 8.556 -4.467 5.398 1.00 94.69 82 ASN A N 1
ATOM 640 C CA . ASN A 1 82 ? 9.557 -4.993 4.490 1.00 94.69 82 ASN A CA 1
ATOM 641 C C . ASN A 1 82 ? 8.924 -5.262 3.125 1.00 94.69 82 ASN A C 1
ATOM 643 O O . ASN A 1 82 ? 7.764 -5.662 3.018 1.00 94.69 82 ASN A O 1
ATOM 647 N N . TRP A 1 83 ? 9.727 -5.098 2.084 1.00 93.56 83 TRP A N 1
ATOM 648 C CA . TRP A 1 83 ? 9.338 -5.453 0.729 1.00 93.56 83 TRP A CA 1
ATOM 649 C C . TRP A 1 83 ? 9.172 -6.967 0.586 1.00 93.56 83 TRP A C 1
ATOM 651 O O . TRP A 1 83 ? 9.955 -7.741 1.148 1.00 93.56 83 TRP A O 1
ATOM 661 N N . GLY A 1 84 ? 8.172 -7.389 -0.185 1.00 96.62 84 GLY A N 1
ATOM 662 C CA . GLY A 1 84 ? 7.977 -8.790 -0.550 1.00 96.62 84 GLY A CA 1
ATOM 663 C C . GLY A 1 84 ? 6.579 -9.344 -0.275 1.00 96.62 84 GLY A C 1
ATOM 664 O O . GLY A 1 84 ? 5.970 -9.127 0.780 1.00 96.62 84 GLY A O 1
ATOM 665 N N . GLY A 1 85 ? 6.125 -10.183 -1.206 1.00 98.00 85 GLY A N 1
ATOM 666 C CA . GLY A 1 85 ? 4.858 -10.900 -1.125 1.00 98.00 85 GLY A CA 1
ATOM 667 C C . GLY A 1 85 ? 4.645 -11.701 0.168 1.00 98.00 85 GLY A C 1
ATOM 668 O O . GLY A 1 85 ? 3.550 -11.610 0.727 1.00 98.00 85 GLY A O 1
ATOM 669 N N . PRO A 1 86 ? 5.649 -12.424 0.716 1.00 97.88 86 PRO A N 1
ATOM 670 C CA . PRO A 1 86 ? 5.460 -13.212 1.932 1.00 97.88 86 PRO A CA 1
ATOM 671 C C . PRO A 1 86 ? 5.037 -12.379 3.144 1.00 97.88 86 PRO A C 1
ATOM 673 O O . PRO A 1 86 ? 4.146 -12.793 3.885 1.00 97.88 86 PRO A O 1
ATOM 676 N N . GLN A 1 87 ? 5.636 -11.197 3.346 1.00 97.94 87 GLN A N 1
ATOM 677 C CA . GLN A 1 87 ? 5.236 -10.343 4.462 1.00 97.94 87 GLN A CA 1
ATOM 678 C C . GLN A 1 87 ? 3.863 -9.723 4.201 1.00 97.94 87 GLN A C 1
ATOM 680 O O . GLN A 1 87 ? 3.014 -9.768 5.089 1.00 97.94 87 GLN A O 1
ATOM 685 N N . ALA A 1 88 ? 3.611 -9.216 2.989 1.0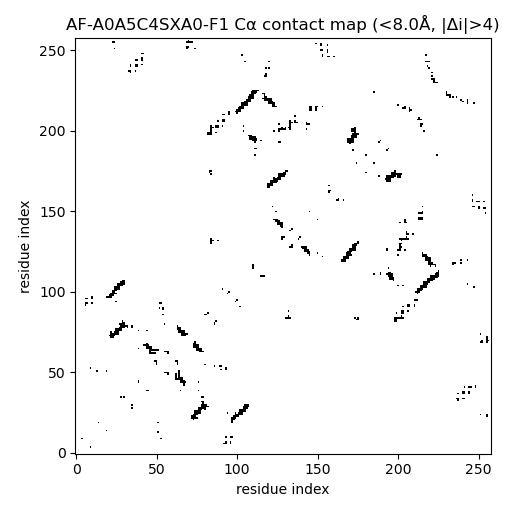0 98.44 88 ALA A N 1
ATOM 686 C CA . ALA A 1 88 ? 2.301 -8.677 2.625 1.00 98.44 88 ALA A CA 1
ATOM 687 C C . ALA A 1 88 ? 1.178 -9.696 2.892 1.00 98.44 88 ALA A C 1
ATOM 689 O O . ALA A 1 88 ? 0.167 -9.350 3.497 1.00 98.44 88 ALA A O 1
ATOM 690 N N . ALA A 1 89 ? 1.385 -10.968 2.538 1.00 98.44 89 ALA A N 1
ATOM 691 C CA . ALA A 1 89 ? 0.423 -12.036 2.787 1.00 98.44 89 ALA A CA 1
ATOM 692 C C . ALA A 1 89 ? 0.154 -12.274 4.278 1.00 98.44 89 ALA A C 1
ATOM 694 O O . ALA A 1 89 ? -1.005 -12.367 4.682 1.00 98.44 89 ALA A O 1
ATOM 695 N N . ILE A 1 90 ? 1.209 -12.328 5.101 1.00 98.19 90 ILE A N 1
ATOM 696 C CA . ILE A 1 90 ? 1.072 -12.465 6.557 1.00 98.19 90 ILE A CA 1
ATOM 697 C C . ILE A 1 90 ? 0.244 -11.302 7.109 1.00 98.19 90 ILE A C 1
ATOM 699 O O . ILE A 1 90 ? -0.747 -11.532 7.795 1.00 98.19 90 ILE A O 1
ATOM 703 N N . LEU A 1 91 ? 0.608 -10.062 6.775 1.00 98.56 91 LEU A N 1
ATOM 704 C CA . LEU A 1 91 ? -0.054 -8.875 7.315 1.00 98.56 91 LEU A CA 1
ATOM 705 C C . LEU A 1 91 ? -1.518 -8.779 6.876 1.00 98.56 91 LEU A C 1
ATOM 707 O O . LEU A 1 91 ? -2.368 -8.459 7.699 1.00 98.56 91 LEU A O 1
ATOM 711 N N . VAL A 1 92 ? -1.839 -9.091 5.617 1.00 98.75 92 VAL A N 1
ATOM 712 C CA . VAL A 1 92 ? -3.226 -9.076 5.127 1.00 98.75 92 VAL A CA 1
ATOM 713 C C . VAL A 1 92 ? -4.083 -10.113 5.852 1.00 98.75 92 VAL A C 1
ATOM 715 O O . VAL A 1 92 ? -5.174 -9.778 6.309 1.00 98.75 92 VAL A O 1
ATOM 718 N N . GLU A 1 93 ? -3.607 -11.353 6.001 1.00 98.50 93 GLU A N 1
ATOM 719 C CA . GLU A 1 93 ? -4.363 -12.382 6.726 1.00 98.50 93 GLU A CA 1
ATOM 720 C C . GLU A 1 93 ? -4.542 -12.028 8.215 1.00 98.50 93 GLU A C 1
ATOM 722 O O . GLU A 1 93 ? -5.597 -12.272 8.801 1.00 98.50 93 GLU A O 1
ATOM 727 N N . GLU A 1 94 ? -3.520 -11.436 8.834 1.00 98.19 94 GLU A N 1
ATOM 728 C CA . GLU A 1 94 ? -3.564 -10.964 10.217 1.00 98.19 94 GLU A CA 1
ATOM 729 C C . GLU A 1 94 ? -4.562 -9.816 10.419 1.00 98.19 94 GLU A C 1
ATOM 731 O O . GLU A 1 94 ? -5.331 -9.828 11.380 1.00 98.19 94 GLU A O 1
ATOM 736 N N . LEU A 1 95 ? -4.585 -8.849 9.500 1.00 98.56 95 LEU A N 1
ATOM 737 C CA . LEU A 1 95 ? -5.534 -7.738 9.514 1.00 98.56 95 LEU A CA 1
ATOM 738 C C . LEU A 1 95 ? -6.969 -8.212 9.242 1.00 98.56 95 LEU A C 1
ATOM 740 O O . LEU A 1 95 ? -7.897 -7.719 9.881 1.00 98.56 95 LEU A O 1
ATOM 744 N N . ALA A 1 96 ? -7.158 -9.211 8.374 1.00 98.25 96 ALA A N 1
ATOM 745 C CA . ALA A 1 96 ? -8.464 -9.835 8.149 1.00 98.25 96 ALA A CA 1
ATOM 746 C C . ALA A 1 96 ? -9.030 -10.463 9.425 1.00 98.25 96 ALA A C 1
ATOM 748 O O . ALA A 1 96 ? -10.201 -10.277 9.748 1.00 98.25 96 ALA A O 1
ATOM 749 N N . GLU A 1 97 ? -8.192 -11.164 10.187 1.00 97.38 97 GLU A N 1
ATOM 750 C CA . GLU A 1 97 ? -8.590 -11.739 11.474 1.00 97.38 97 GLU A CA 1
ATOM 751 C C . GLU A 1 97 ? -8.930 -10.663 12.517 1.00 97.38 97 GLU A C 1
ATOM 753 O O . GLU A 1 97 ? -9.776 -10.881 13.382 1.00 97.38 97 GLU A O 1
ATOM 758 N N . LEU A 1 98 ? -8.299 -9.489 12.426 1.00 97.12 98 LEU A N 1
ATOM 759 C CA . LEU A 1 98 ? -8.617 -8.319 13.249 1.00 97.12 98 LEU A CA 1
ATOM 760 C C . LEU A 1 98 ? -9.899 -7.587 12.811 1.00 97.12 98 LEU A C 1
ATOM 762 O O . LEU A 1 98 ? -10.294 -6.625 13.466 1.00 97.12 98 LEU A O 1
ATOM 766 N N . GLY A 1 99 ? -10.563 -8.041 11.745 1.00 97.19 99 GLY A N 1
ATOM 767 C CA . GLY A 1 99 ? -11.806 -7.454 11.245 1.00 97.19 99 GLY A CA 1
ATOM 768 C C . GLY A 1 99 ? -11.611 -6.253 10.319 1.00 97.19 99 GLY A C 1
ATOM 769 O O . GLY A 1 99 ? -12.571 -5.525 10.079 1.00 97.19 99 GLY A O 1
ATOM 770 N N . VAL A 1 100 ? -10.401 -6.040 9.791 1.00 98.38 100 VAL A N 1
ATOM 771 C CA . VAL A 1 100 ? -10.156 -5.005 8.780 1.00 98.38 100 VAL A CA 1
ATOM 772 C C . VAL A 1 100 ? -10.904 -5.351 7.494 1.00 98.38 100 VAL A C 1
ATOM 774 O O . VAL A 1 100 ? -10.815 -6.467 6.988 1.00 98.38 100 VAL A O 1
ATOM 777 N N . GLU A 1 101 ? -11.608 -4.367 6.945 1.00 97.94 101 GLU A N 1
ATOM 778 C CA . GLU A 1 101 ? -12.417 -4.478 5.727 1.00 97.94 101 GLU A CA 1
ATOM 779 C C . GLU A 1 101 ? -11.695 -3.867 4.505 1.00 97.94 101 GLU A C 1
ATOM 781 O O . GLU A 1 101 ? -11.889 -4.323 3.372 1.00 97.94 101 GLU A O 1
ATOM 786 N N . TRP A 1 102 ? -10.828 -2.866 4.733 1.00 98.62 102 TRP A N 1
ATOM 787 C CA . TRP A 1 102 ? -10.072 -2.157 3.692 1.00 98.62 102 TRP A CA 1
ATOM 788 C C . TRP A 1 102 ? -8.575 -2.073 3.988 1.00 98.62 102 TRP A C 1
ATOM 790 O O . TRP A 1 102 ? -8.178 -1.715 5.096 1.00 98.62 102 TRP A O 1
ATOM 800 N N . ILE A 1 103 ? -7.737 -2.310 2.975 1.00 98.88 103 ILE A N 1
ATOM 801 C CA . ILE A 1 103 ? -6.283 -2.128 3.073 1.00 98.88 103 ILE A CA 1
ATOM 802 C C . ILE A 1 103 ? -5.758 -1.207 1.972 1.00 98.88 103 ILE A C 1
ATOM 804 O O . ILE A 1 103 ? -5.931 -1.475 0.784 1.00 98.88 103 ILE A O 1
ATOM 808 N N . ILE A 1 104 ? -5.031 -0.163 2.368 1.00 98.88 104 ILE A N 1
ATOM 809 C CA . ILE A 1 104 ? -4.216 0.638 1.452 1.00 98.88 104 ILE A CA 1
ATOM 810 C C . ILE A 1 104 ? -2.770 0.134 1.520 1.00 98.88 104 ILE A C 1
ATOM 812 O O . ILE A 1 104 ? -2.121 0.221 2.561 1.00 98.88 104 ILE A O 1
ATOM 816 N N . GLY A 1 105 ? -2.248 -0.385 0.412 1.00 98.75 105 GLY A N 1
ATOM 817 C CA . GLY A 1 105 ? -0.812 -0.564 0.226 1.00 98.75 105 GLY A CA 1
ATOM 818 C C . GLY A 1 105 ? -0.173 0.775 -0.128 1.00 98.75 105 GLY A C 1
ATOM 819 O O . GLY A 1 105 ? -0.634 1.443 -1.048 1.00 98.75 105 GLY A O 1
ATOM 820 N N . TYR A 1 106 ? 0.869 1.166 0.596 1.00 98.75 106 TYR A N 1
ATOM 821 C CA . TYR A 1 106 ? 1.592 2.420 0.409 1.00 98.75 106 TYR A CA 1
ATOM 822 C C . TYR A 1 106 ? 3.053 2.109 0.082 1.00 98.75 106 TYR A C 1
ATOM 824 O O . TYR A 1 106 ? 3.730 1.459 0.880 1.00 98.75 106 TYR A O 1
ATOM 832 N N . GLY A 1 107 ? 3.562 2.556 -1.068 1.00 97.81 107 GLY A N 1
ATOM 833 C CA . GLY A 1 107 ? 4.900 2.147 -1.503 1.00 97.81 107 GLY A CA 1
ATOM 834 C C . GLY A 1 107 ? 5.539 2.990 -2.601 1.00 97.81 107 GLY A C 1
ATOM 835 O O . GLY A 1 107 ? 5.119 4.106 -2.901 1.00 97.81 107 GLY A O 1
ATOM 836 N N . ALA A 1 108 ? 6.603 2.436 -3.176 1.00 96.94 108 ALA A N 1
ATOM 837 C CA . ALA A 1 108 ? 7.256 2.928 -4.384 1.00 96.94 108 ALA A CA 1
ATOM 838 C C . ALA A 1 108 ? 7.320 1.813 -5.431 1.00 96.94 108 ALA A C 1
ATOM 840 O O . ALA A 1 108 ? 7.137 0.642 -5.097 1.00 96.94 108 ALA A O 1
ATOM 841 N N . ALA A 1 109 ? 7.557 2.186 -6.681 1.00 96.94 109 ALA A N 1
ATOM 842 C CA . ALA A 1 109 ? 7.712 1.250 -7.781 1.00 96.94 109 ALA A CA 1
ATOM 843 C C . ALA A 1 109 ? 8.752 1.747 -8.790 1.00 96.94 109 ALA A C 1
ATOM 845 O O . ALA A 1 109 ? 8.930 2.957 -8.959 1.00 96.94 109 ALA A O 1
ATOM 846 N N . GLY A 1 110 ? 9.370 0.806 -9.497 1.00 95.81 110 GLY A N 1
ATOM 847 C CA . GLY A 1 110 ? 10.153 1.080 -10.693 1.00 95.81 110 GLY A CA 1
ATOM 848 C C . GLY A 1 110 ? 9.231 1.197 -11.905 1.00 95.81 110 GLY A C 1
ATOM 849 O O . GLY A 1 110 ? 8.334 0.372 -12.095 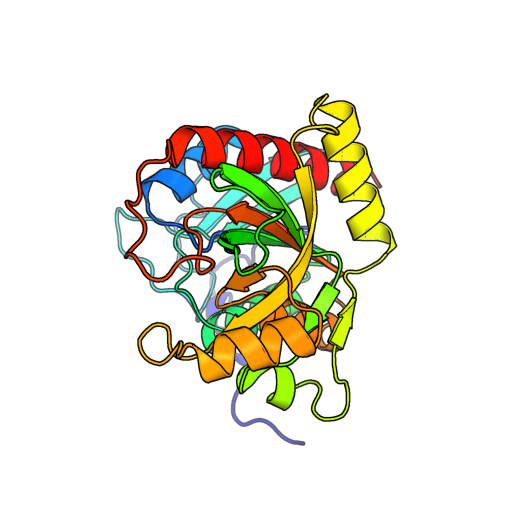1.00 95.81 110 GLY A O 1
ATOM 850 N N . SER A 1 111 ? 9.414 2.222 -12.734 1.00 95.69 111 SER A N 1
ATOM 851 C CA . SER A 1 111 ? 8.717 2.320 -14.019 1.00 95.69 111 SER A CA 1
ATOM 852 C C . SER A 1 111 ? 9.410 1.447 -15.060 1.00 95.69 111 SER A C 1
ATOM 854 O O . SER A 1 111 ? 10.611 1.587 -15.286 1.00 95.69 111 SER A O 1
ATOM 856 N N . ILE A 1 112 ? 8.652 0.586 -15.740 1.00 95.25 112 ILE A N 1
ATOM 857 C CA . ILE A 1 112 ? 9.132 -0.188 -16.897 1.00 95.25 112 ILE A CA 1
ATOM 858 C C . ILE A 1 112 ? 8.516 0.311 -18.212 1.00 95.25 112 ILE A C 1
ATOM 860 O O . ILE A 1 112 ? 8.745 -0.289 -19.265 1.00 95.25 112 ILE A O 1
ATOM 864 N N . ASP A 1 113 ? 7.778 1.424 -18.173 1.00 93.56 113 ASP A N 1
ATOM 865 C CA . ASP A 1 113 ? 7.156 2.087 -19.319 1.00 93.56 113 ASP A CA 1
ATOM 866 C C . ASP A 1 113 ? 7.720 3.505 -19.503 1.00 93.56 113 ASP A C 1
ATOM 868 O O . ASP A 1 113 ? 7.595 4.370 -18.637 1.00 93.56 113 ASP A O 1
ATOM 872 N N . LYS A 1 114 ? 8.271 3.783 -20.692 1.00 89.12 114 LYS A N 1
ATOM 873 C CA . LYS A 1 114 ? 8.857 5.085 -21.073 1.00 89.12 114 LYS A CA 1
ATOM 874 C C . LYS A 1 114 ? 7.894 6.267 -20.955 1.00 89.12 114 LYS A C 1
ATOM 876 O O . LYS A 1 114 ? 8.329 7.414 -20.918 1.00 89.12 114 LYS A O 1
ATOM 881 N N . ARG A 1 115 ? 6.586 6.014 -20.929 1.00 90.69 115 ARG A N 1
ATOM 882 C CA . ARG A 1 115 ? 5.541 7.039 -20.792 1.00 90.69 115 ARG A CA 1
ATOM 883 C C . ARG A 1 115 ? 5.316 7.457 -19.338 1.00 90.69 115 ARG A C 1
ATOM 885 O O . ARG A 1 115 ? 4.633 8.454 -19.103 1.00 90.69 115 ARG A O 1
ATOM 892 N N . ILE A 1 116 ? 5.849 6.707 -18.374 1.00 92.56 116 ILE A N 1
ATOM 893 C CA . ILE A 1 116 ? 5.685 6.962 -16.944 1.00 92.56 116 ILE A CA 1
ATOM 894 C C . ILE A 1 116 ? 7.024 7.423 -16.381 1.00 92.56 116 ILE A C 1
ATOM 896 O O . ILE A 1 116 ? 7.937 6.631 -16.158 1.00 92.56 116 ILE A O 1
ATOM 900 N N . ALA A 1 117 ? 7.123 8.731 -16.165 1.00 90.75 117 ALA A N 1
ATOM 901 C CA . ALA A 1 117 ? 8.323 9.359 -15.643 1.00 90.75 117 ALA A CA 1
ATOM 902 C C . ALA A 1 117 ? 8.506 9.109 -14.139 1.00 90.75 117 ALA A C 1
ATOM 904 O O . ALA A 1 117 ? 7.545 8.926 -13.383 1.00 90.75 117 ALA A O 1
ATOM 905 N N . LYS A 1 118 ? 9.761 9.195 -13.701 1.00 90.50 118 LYS A N 1
ATOM 906 C CA . LYS A 1 118 ? 10.143 9.240 -12.290 1.00 90.50 118 LYS A CA 1
ATOM 907 C C . LYS A 1 118 ? 9.394 10.346 -11.537 1.00 90.50 118 LYS A C 1
ATOM 909 O O . LYS A 1 118 ? 9.123 11.409 -12.090 1.00 90.50 118 LYS A O 1
ATOM 914 N N . GLY A 1 119 ? 9.039 10.092 -10.278 1.00 92.44 119 GLY A N 1
ATOM 915 C CA . GLY A 1 119 ? 8.264 11.021 -9.450 1.00 92.44 119 GLY A CA 1
ATOM 916 C C . GLY A 1 119 ? 6.761 11.068 -9.749 1.00 92.44 119 GLY A C 1
ATOM 917 O O . GLY A 1 119 ? 6.025 11.775 -9.062 1.00 92.44 119 GLY A O 1
ATOM 918 N N . LYS A 1 120 ? 6.261 10.305 -10.728 1.00 94.88 120 LYS A N 1
ATOM 919 C CA . LYS A 1 120 ? 4.817 10.204 -10.969 1.00 94.88 120 LYS A CA 1
ATOM 920 C C . LYS A 1 120 ? 4.124 9.487 -9.808 1.00 94.88 120 LYS A C 1
ATOM 922 O O . LYS A 1 120 ? 4.635 8.479 -9.326 1.00 94.88 120 LYS A O 1
ATOM 927 N N . GLN A 1 121 ? 2.958 9.979 -9.389 1.00 97.38 121 GLN A N 1
ATOM 928 C CA . GLN A 1 121 ? 2.096 9.289 -8.426 1.00 97.38 121 GLN A CA 1
ATOM 929 C C . GLN A 1 121 ? 1.270 8.212 -9.134 1.00 97.38 121 GLN A C 1
ATOM 931 O O . GLN A 1 121 ? 0.899 8.361 -10.299 1.00 97.38 121 GLN A O 1
ATOM 936 N N . LEU A 1 122 ? 0.980 7.121 -8.436 1.00 98.12 122 LEU A N 1
ATOM 937 C CA . LEU A 1 122 ? 0.444 5.899 -9.021 1.00 98.12 122 LEU A CA 1
ATOM 938 C C . LEU A 1 122 ? -0.692 5.326 -8.178 1.00 98.12 122 LEU A C 1
ATOM 940 O O . LEU A 1 122 ? -0.613 5.311 -6.949 1.00 98.12 122 LEU A O 1
ATOM 944 N N . ILE A 1 123 ? -1.696 4.773 -8.855 1.00 98.50 123 ILE A N 1
ATOM 945 C CA . ILE A 1 123 ? -2.680 3.852 -8.278 1.00 98.50 123 ILE A CA 1
ATOM 946 C C . ILE A 1 123 ? -2.656 2.576 -9.119 1.00 98.50 123 ILE A C 1
ATOM 948 O O . ILE A 1 123 ? -2.879 2.624 -10.328 1.00 98.50 123 ILE A O 1
ATOM 952 N N . ALA A 1 124 ? -2.384 1.425 -8.506 1.00 98.50 124 ALA A N 1
ATOM 953 C CA . ALA A 1 124 ? -2.367 0.163 -9.243 1.00 98.50 124 ALA A CA 1
ATOM 954 C C . ALA A 1 124 ? -3.802 -0.353 -9.440 1.00 98.50 124 ALA A C 1
ATOM 956 O O . ALA A 1 124 ? -4.360 -1.016 -8.566 1.00 98.50 124 ALA A O 1
ATOM 957 N N . SER A 1 125 ? -4.428 -0.063 -10.579 1.00 98.56 125 SER A N 1
ATOM 958 C CA . SER A 1 125 ? -5.777 -0.562 -10.885 1.00 98.56 125 SER A CA 1
ATOM 959 C C . SER A 1 125 ? -5.775 -2.054 -11.239 1.00 98.56 125 SER A C 1
ATOM 961 O O . SER A 1 125 ? -6.784 -2.741 -11.062 1.00 98.56 125 SER A O 1
ATOM 963 N N . ARG A 1 126 ? -4.620 -2.583 -11.657 1.00 98.56 126 ARG A N 1
ATOM 964 C CA . ARG A 1 126 ? -4.396 -3.992 -11.995 1.00 98.56 126 ARG A CA 1
ATOM 965 C C . ARG A 1 126 ? -3.007 -4.452 -11.551 1.00 98.56 126 ARG A C 1
ATOM 967 O O . ARG A 1 126 ? -2.094 -3.644 -11.415 1.00 98.56 126 ARG A O 1
ATOM 974 N N . THR A 1 127 ? -2.834 -5.756 -11.355 1.00 98.69 127 THR A N 1
ATOM 975 C CA . THR A 1 127 ? -1.530 -6.386 -11.123 1.00 98.69 127 THR A CA 1
ATOM 976 C C . THR A 1 127 ? -1.423 -7.749 -11.805 1.00 98.69 127 THR A C 1
ATOM 978 O O . THR A 1 127 ? -2.387 -8.515 -11.800 1.00 98.69 127 THR A O 1
ATOM 981 N N . LEU A 1 128 ? -0.269 -8.063 -12.391 1.00 98.44 128 LEU A N 1
ATOM 982 C CA . LEU A 1 128 ? 0.075 -9.404 -12.862 1.00 98.44 128 LEU A CA 1
ATOM 983 C C . LEU A 1 128 ? 0.428 -10.306 -11.675 1.00 98.44 128 LEU A C 1
ATOM 985 O O . LEU A 1 128 ? 1.037 -9.861 -10.702 1.00 98.44 128 LEU A O 1
ATOM 989 N N . LEU A 1 129 ? 0.100 -11.596 -11.764 1.00 97.06 129 LEU A N 1
ATOM 990 C CA . LEU A 1 129 ? 0.473 -12.576 -10.736 1.00 97.06 129 LEU A CA 1
ATOM 991 C C . LEU A 1 129 ? 1.843 -13.164 -11.080 1.00 97.06 129 LEU A C 1
ATOM 993 O O . LEU A 1 129 ? 1.968 -14.290 -11.562 1.00 97.06 129 LEU A O 1
ATOM 997 N N . SER A 1 130 ? 2.886 -12.357 -10.912 1.00 95.38 130 SER A N 1
ATOM 998 C CA . SER A 1 130 ? 4.255 -12.660 -11.355 1.00 95.38 130 SER A CA 1
ATOM 999 C C . SER A 1 130 ? 5.186 -13.186 -10.255 1.00 95.38 130 SER A C 1
ATOM 1001 O O . SER A 1 130 ? 6.312 -13.560 -10.564 1.00 95.38 130 SER A O 1
ATOM 1003 N N . ASP A 1 131 ? 4.729 -13.278 -9.005 1.00 96.44 131 ASP A N 1
ATOM 1004 C CA . ASP A 1 131 ? 5.513 -13.749 -7.855 1.00 96.44 131 ASP A CA 1
ATOM 1005 C C . ASP A 1 131 ? 5.041 -15.117 -7.329 1.00 96.44 131 ASP A C 1
ATOM 1007 O O . ASP A 1 131 ? 3.970 -15.632 -7.676 1.00 96.44 131 ASP A O 1
ATOM 1011 N N . GLY A 1 132 ? 5.848 -15.725 -6.460 1.00 97.12 132 GLY A N 1
ATOM 1012 C CA . GLY A 1 132 ? 5.524 -17.009 -5.843 1.00 97.12 132 GLY A CA 1
ATOM 1013 C C . GLY A 1 132 ? 4.379 -16.936 -4.831 1.00 97.12 132 GLY A C 1
ATOM 1014 O O . GLY A 1 132 ? 3.620 -17.901 -4.692 1.00 97.12 132 GLY A O 1
ATOM 1015 N N . THR A 1 133 ? 4.223 -15.806 -4.134 1.00 98.12 133 THR A N 1
ATOM 1016 C CA . THR A 1 133 ? 3.237 -15.672 -3.059 1.00 98.12 133 THR A CA 1
ATOM 1017 C C . THR A 1 133 ? 1.835 -15.502 -3.621 1.00 98.12 133 THR A C 1
ATOM 1019 O O . THR A 1 133 ? 0.963 -16.282 -3.249 1.00 98.12 133 THR A O 1
ATOM 1022 N N . SER A 1 134 ? 1.589 -14.576 -4.555 1.00 97.88 134 SER A N 1
ATOM 1023 C CA . SER A 1 134 ? 0.242 -14.414 -5.137 1.00 97.88 134 SER A CA 1
ATOM 1024 C C . SER A 1 134 ? -0.274 -15.705 -5.790 1.00 97.88 134 SER A C 1
ATOM 1026 O O . SER A 1 134 ? -1.430 -16.093 -5.588 1.00 97.88 134 SER A O 1
ATOM 1028 N N . ARG A 1 135 ? 0.603 -16.452 -6.475 1.00 96.69 135 ARG A N 1
ATOM 1029 C CA . ARG A 1 135 ? 0.282 -17.748 -7.100 1.00 96.69 135 ARG A CA 1
ATOM 1030 C C . ARG A 1 135 ? -0.056 -18.848 -6.096 1.00 96.69 135 ARG A C 1
ATOM 1032 O O . ARG A 1 135 ? -0.791 -19.770 -6.449 1.00 96.69 135 ARG A O 1
ATOM 1039 N N . ALA A 1 136 ? 0.422 -18.759 -4.854 1.00 96.25 136 ALA A N 1
ATOM 1040 C CA . ALA A 1 136 ? 0.018 -19.677 -3.788 1.00 96.25 136 ALA A CA 1
ATOM 1041 C C . ALA A 1 136 ? -1.452 -19.477 -3.363 1.00 96.25 136 ALA A C 1
ATOM 1043 O O . ALA A 1 136 ? -2.065 -20.403 -2.832 1.00 96.25 136 ALA A O 1
ATOM 1044 N N . TYR A 1 137 ? -2.028 -18.300 -3.632 1.00 96.44 137 TYR A N 1
ATOM 1045 C CA . TYR A 1 137 ? -3.425 -17.967 -3.339 1.00 96.44 137 TYR A CA 1
ATOM 1046 C C . TYR A 1 137 ? -4.335 -18.075 -4.572 1.00 96.44 137 TYR A C 1
ATOM 1048 O O . TYR A 1 137 ? -5.507 -18.433 -4.437 1.00 96.44 137 TYR A O 1
ATOM 1056 N N . ARG A 1 138 ? -3.820 -17.753 -5.767 1.00 93.94 138 ARG A N 1
ATOM 1057 C CA . ARG A 1 138 ? -4.587 -17.586 -7.017 1.00 93.94 138 ARG A CA 1
ATOM 1058 C C . ARG A 1 138 ? -3.787 -18.082 -8.231 1.00 93.94 138 ARG A C 1
ATOM 1060 O O . ARG A 1 138 ? -3.338 -17.302 -9.057 1.00 93.94 138 ARG A O 1
ATOM 1067 N N . LYS A 1 139 ? -3.566 -19.393 -8.336 1.00 85.94 139 LYS A N 1
ATOM 1068 C CA . LYS A 1 139 ? -2.650 -19.971 -9.340 1.00 85.94 139 LYS A CA 1
ATOM 1069 C C . LYS A 1 139 ? -3.091 -19.792 -10.800 1.00 85.94 139 LYS A C 1
ATOM 1071 O O . LYS A 1 139 ? -2.234 -19.656 -11.670 1.00 85.94 139 LYS A O 1
ATOM 1076 N N . ASP A 1 140 ? -4.395 -19.837 -11.059 1.00 89.75 140 ASP A N 1
ATOM 1077 C CA . ASP A 1 140 ? -4.941 -19.963 -12.419 1.00 89.75 140 ASP A CA 1
ATOM 1078 C C . ASP A 1 140 ? -5.323 -18.614 -13.058 1.00 89.75 140 ASP A C 1
ATOM 1080 O O . ASP A 1 140 ? -5.795 -18.573 -14.193 1.00 89.75 140 ASP A O 1
ATOM 1084 N N . GLU A 1 141 ? -5.119 -17.502 -12.346 1.00 92.56 141 GLU A N 1
ATOM 1085 C CA . GLU A 1 141 ? -5.448 -16.156 -12.819 1.00 92.56 141 GLU A CA 1
ATOM 1086 C C . GLU A 1 141 ? -4.170 -15.444 -13.312 1.00 92.56 141 GLU A C 1
ATOM 1088 O O . GLU A 1 141 ? -3.182 -15.390 -12.579 1.00 92.56 141 GLU A O 1
ATOM 1093 N N . PRO A 1 142 ? -4.142 -14.889 -14.541 1.00 93.25 142 PRO A N 1
ATOM 1094 C CA . PRO A 1 142 ? -2.953 -14.205 -15.063 1.00 93.25 142 PRO A CA 1
ATOM 1095 C C . PRO A 1 142 ? -2.744 -12.811 -14.449 1.00 93.25 142 PRO A C 1
ATOM 1097 O O . PRO A 1 142 ? -1.614 -12.329 -14.358 1.00 93.25 142 PRO A O 1
ATOM 1100 N N . TYR A 1 143 ? -3.829 -12.162 -14.029 1.00 97.69 143 TYR A N 1
ATOM 1101 C CA . TYR A 1 143 ? -3.831 -10.844 -13.405 1.00 97.69 143 TYR A CA 1
ATOM 1102 C C . TYR A 1 143 ? -5.010 -10.716 -12.436 1.00 97.69 143 TYR A C 1
ATOM 1104 O O . TYR A 1 143 ? -5.985 -11.460 -12.525 1.00 97.69 143 TYR A O 1
ATOM 1112 N N . LEU A 1 144 ? -4.934 -9.730 -11.545 1.00 97.88 144 LEU A N 1
ATOM 1113 C CA . LEU A 1 144 ? -6.024 -9.306 -10.675 1.00 97.88 144 LEU A CA 1
ATOM 1114 C C . LEU A 1 144 ? -6.273 -7.812 -10.825 1.00 97.88 144 LEU A C 1
ATOM 1116 O O . LEU A 1 144 ? -5.354 -7.026 -11.044 1.00 97.88 144 LEU A O 1
ATOM 1120 N N . GLU A 1 145 ? -7.529 -7.424 -10.660 1.00 97.94 145 GLU A N 1
ATOM 1121 C CA . GLU A 1 145 ? -7.946 -6.026 -10.613 1.00 97.94 145 GLU A CA 1
ATOM 1122 C C . GLU A 1 145 ? -8.172 -5.593 -9.164 1.00 97.94 145 GLU A C 1
ATOM 1124 O O . GLU A 1 145 ? -8.623 -6.385 -8.321 1.00 97.94 145 GLU A O 1
ATOM 1129 N N . CYS A 1 146 ? -7.864 -4.324 -8.897 1.00 97.75 146 CYS A N 1
ATOM 1130 C CA . CYS A 1 146 ? -8.266 -3.638 -7.676 1.00 97.75 146 CYS A CA 1
ATOM 1131 C C . CYS A 1 146 ? -9.792 -3.739 -7.502 1.00 97.75 146 CYS A C 1
ATOM 1133 O O . CYS A 1 146 ? -10.536 -3.820 -8.483 1.00 97.75 146 CYS A O 1
ATOM 1135 N N . ASP A 1 147 ? -10.282 -3.719 -6.258 1.00 96.81 147 ASP A N 1
ATOM 1136 C CA . ASP A 1 147 ? -11.725 -3.611 -6.022 1.00 96.81 147 ASP A CA 1
ATOM 1137 C C . ASP A 1 147 ? -12.265 -2.347 -6.709 1.00 96.81 147 ASP A C 1
ATOM 1139 O O . ASP A 1 147 ? -11.765 -1.249 -6.472 1.00 96.81 147 ASP A O 1
ATOM 1143 N N . ALA A 1 148 ? -13.272 -2.498 -7.572 1.00 96.88 148 ALA A N 1
ATOM 1144 C CA . ALA A 1 148 ? -13.758 -1.401 -8.410 1.00 96.88 148 ALA A CA 1
ATOM 1145 C C . ALA A 1 148 ? -14.394 -0.263 -7.593 1.00 96.88 148 ALA A C 1
ATOM 1147 O O . ALA A 1 148 ? -14.346 0.897 -8.003 1.00 96.88 148 ALA A O 1
ATOM 1148 N N . GLY A 1 149 ? -14.997 -0.586 -6.443 1.00 97.25 149 GLY A N 1
ATOM 1149 C CA . GLY A 1 149 ? -15.528 0.414 -5.521 1.00 97.25 149 GLY A CA 1
ATOM 1150 C C . GLY A 1 149 ? -14.399 1.191 -4.857 1.00 97.25 149 GLY A C 1
ATOM 1151 O O . GLY A 1 149 ? -14.413 2.418 -4.859 1.00 97.25 149 GLY A O 1
ATOM 1152 N N . PHE A 1 150 ? -13.386 0.486 -4.356 1.00 97.88 150 PHE A N 1
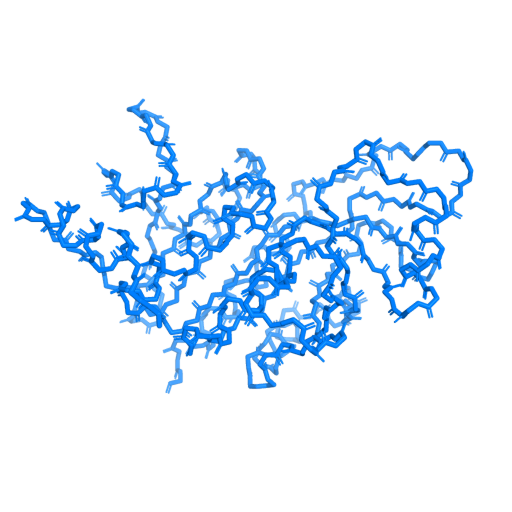ATOM 1153 C CA . PHE A 1 150 ? -12.270 1.122 -3.670 1.00 97.88 150 PHE A CA 1
ATOM 1154 C C . PHE A 1 150 ? -11.357 1.915 -4.615 1.00 97.88 150 PHE A C 1
ATOM 1156 O O . PHE A 1 150 ? -10.911 3.004 -4.260 1.00 97.88 150 PHE A O 1
ATOM 1163 N N . LEU A 1 151 ? -11.158 1.430 -5.846 1.00 98.38 151 LEU A N 1
ATOM 1164 C CA . LEU A 1 151 ? -10.479 2.172 -6.910 1.00 98.38 151 LEU A CA 1
ATOM 1165 C C . LEU A 1 151 ? -11.209 3.483 -7.217 1.00 98.38 151 LEU A C 1
ATOM 1167 O O . LEU A 1 151 ? -10.574 4.529 -7.292 1.00 98.38 151 LEU A O 1
ATOM 1171 N N . ARG A 1 152 ? -12.543 3.451 -7.335 1.00 97.69 152 ARG A N 1
ATOM 1172 C CA . ARG A 1 152 ? -13.345 4.664 -7.543 1.00 97.69 152 ARG A CA 1
ATOM 1173 C C . ARG A 1 152 ? -13.154 5.661 -6.404 1.00 97.69 152 ARG A C 1
ATOM 1175 O O . ARG A 1 152 ? -12.860 6.818 -6.679 1.00 97.69 152 ARG A O 1
ATOM 1182 N N . THR A 1 153 ? -13.241 5.213 -5.150 1.00 97.81 153 THR A N 1
ATOM 1183 C CA . THR A 1 153 ? -12.956 6.064 -3.982 1.00 97.81 153 THR A CA 1
ATOM 1184 C C . THR A 1 153 ? -11.553 6.677 -4.072 1.00 97.81 153 THR A C 1
ATOM 1186 O O . THR A 1 153 ? -11.378 7.857 -3.769 1.00 97.81 153 THR A O 1
ATOM 1189 N N . ALA A 1 154 ? -10.554 5.903 -4.513 1.00 97.56 154 ALA A N 1
ATOM 1190 C CA . ALA A 1 154 ? -9.190 6.389 -4.688 1.00 97.56 154 ALA A CA 1
ATOM 1191 C C . ALA A 1 154 ? -9.079 7.481 -5.760 1.00 97.56 154 ALA A C 1
ATOM 1193 O O . ALA A 1 154 ? -8.451 8.510 -5.523 1.00 97.56 154 ALA A O 1
ATOM 1194 N N . LEU A 1 155 ? -9.738 7.306 -6.903 1.00 96.81 155 LEU A N 1
ATOM 1195 C CA . LEU A 1 155 ? -9.751 8.294 -7.983 1.00 96.81 155 LEU A CA 1
ATOM 1196 C C . LEU A 1 155 ? -10.507 9.572 -7.588 1.00 96.81 155 LEU A C 1
ATOM 1198 O O . LEU A 1 155 ? -10.014 10.673 -7.817 1.00 96.81 155 LEU A O 1
ATOM 1202 N N . GLU A 1 156 ? -11.643 9.451 -6.901 1.00 96.00 156 GLU A N 1
ATOM 1203 C CA . GLU A 1 156 ? -12.375 10.609 -6.370 1.00 96.00 156 GLU A CA 1
ATOM 1204 C C . GLU A 1 156 ? -11.554 11.387 -5.325 1.00 96.00 156 GLU A C 1
ATOM 1206 O O . GLU A 1 156 ? -11.636 12.615 -5.247 1.00 96.00 156 GLU A O 1
ATOM 1211 N N . ALA A 1 157 ? -10.734 10.697 -4.524 1.00 95.12 157 ALA A N 1
ATOM 1212 C CA . ALA A 1 157 ? -9.811 11.334 -3.586 1.00 95.12 157 ALA A CA 1
ATOM 1213 C C . ALA A 1 157 ? -8.707 12.125 -4.304 1.00 95.12 157 ALA A C 1
ATOM 1215 O O . ALA A 1 157 ? -8.334 13.216 -3.863 1.00 95.12 157 ALA A O 1
ATOM 1216 N N . VAL A 1 158 ? -8.198 11.599 -5.421 1.00 94.19 158 VAL A N 1
ATOM 1217 C CA . VAL A 1 158 ? -7.231 12.292 -6.283 1.00 94.19 158 VAL A CA 1
ATOM 1218 C C . VAL A 1 158 ? -7.842 13.562 -6.872 1.00 94.19 158 VAL A C 1
ATOM 1220 O O . VAL A 1 158 ? -7.229 14.628 -6.792 1.00 94.19 158 VAL A O 1
ATOM 1223 N N . GLU A 1 159 ? -9.060 13.471 -7.410 1.00 93.50 159 GLU A N 1
ATOM 1224 C CA . GLU A 1 159 ? -9.789 14.620 -7.956 1.00 93.50 159 GLU A CA 1
ATOM 1225 C C . GLU A 1 159 ? -10.030 15.700 -6.896 1.00 93.50 159 GLU A C 1
ATOM 1227 O O . GLU A 1 159 ? -9.767 16.878 -7.138 1.00 93.50 159 GLU A O 1
ATOM 1232 N N . ALA A 1 160 ? -10.452 15.308 -5.692 1.00 89.25 160 ALA A N 1
ATOM 1233 C CA . ALA A 1 160 ? -10.722 16.240 -4.599 1.00 89.25 160 ALA A CA 1
ATOM 1234 C C . ALA A 1 160 ? -9.477 16.992 -4.102 1.00 89.25 160 ALA A C 1
ATOM 1236 O O . ALA A 1 160 ? -9.595 18.108 -3.598 1.00 89.25 160 ALA A O 1
ATOM 1237 N N . ASN A 1 161 ? -8.287 16.410 -4.270 1.00 85.12 161 ASN A N 1
ATOM 1238 C CA . ASN A 1 161 ? -7.015 17.065 -3.966 1.00 85.12 161 ASN A CA 1
ATOM 1239 C C . ASN A 1 161 ? -6.458 17.888 -5.144 1.00 85.12 161 ASN A C 1
ATOM 1241 O O . ASN A 1 161 ? -5.388 18.479 -5.014 1.00 85.12 161 ASN A O 1
ATOM 1245 N N . GLY A 1 162 ? -7.148 17.929 -6.290 1.00 88.56 162 GLY A N 1
ATOM 1246 C CA . GLY A 1 162 ? -6.667 18.606 -7.497 1.00 88.56 162 GLY A CA 1
ATOM 1247 C C . GLY A 1 162 ? -5.470 17.912 -8.156 1.00 88.56 162 GLY A C 1
ATOM 1248 O O . GLY A 1 162 ? -4.715 18.564 -8.869 1.00 88.56 162 GLY A O 1
ATOM 1249 N N . LEU A 1 163 ? -5.290 16.606 -7.921 1.00 84.12 163 LEU A N 1
ATOM 1250 C CA . LEU A 1 163 ? -4.117 15.827 -8.345 1.00 84.12 163 LEU A CA 1
ATOM 1251 C C . LEU A 1 163 ? -4.367 14.968 -9.600 1.00 84.12 163 LEU A C 1
ATOM 1253 O O . LEU A 1 163 ? -3.551 14.110 -9.932 1.00 84.12 163 LEU A O 1
ATOM 1257 N N . THR A 1 164 ? -5.474 15.172 -10.324 1.00 77.69 164 THR A N 1
ATOM 1258 C CA . THR A 1 164 ? -5.861 14.353 -11.495 1.00 77.69 164 THR A CA 1
ATOM 1259 C C . THR A 1 164 ? -4.799 14.338 -12.602 1.00 77.69 164 THR A C 1
ATOM 1261 O O . THR A 1 164 ? -4.669 13.353 -13.321 1.00 77.69 164 THR A O 1
ATOM 1264 N N . GLY A 1 165 ? -4.009 15.409 -12.738 1.00 76.38 165 GLY A N 1
ATOM 1265 C CA . GLY A 1 165 ? -2.886 15.466 -13.681 1.00 76.38 165 GLY A CA 1
ATOM 1266 C C . GLY A 1 165 ? -1.622 14.750 -13.194 1.00 76.38 165 GLY A C 1
ATOM 1267 O O . GLY A 1 165 ? -0.767 14.402 -14.010 1.00 76.38 165 GLY A O 1
ATOM 1268 N N . ASP A 1 166 ? -1.510 14.487 -11.892 1.00 82.38 166 ASP A N 1
ATOM 1269 C CA . ASP A 1 166 ? -0.286 14.041 -11.220 1.00 82.38 166 ASP A CA 1
ATOM 1270 C C . ASP A 1 166 ? -0.291 12.548 -10.887 1.00 82.38 166 ASP A C 1
ATOM 1272 O O . ASP A 1 166 ? 0.778 11.939 -10.799 1.00 82.38 166 ASP A O 1
ATOM 1276 N N . VAL A 1 167 ? -1.478 11.943 -10.795 1.00 94.38 167 VAL A N 1
ATOM 1277 C CA . VAL A 1 167 ? -1.667 10.519 -10.501 1.00 94.38 167 VAL A CA 1
ATOM 1278 C C . VAL A 1 167 ? -2.028 9.745 -11.764 1.00 94.38 167 VAL A C 1
ATOM 1280 O O . VAL A 1 167 ? -2.822 10.198 -12.585 1.00 94.38 167 VAL A O 1
ATOM 1283 N N . ARG A 1 168 ? -1.439 8.561 -11.930 1.00 95.56 168 ARG A N 1
ATOM 1284 C CA . ARG A 1 168 ? -1.702 7.653 -13.046 1.00 95.56 168 ARG A CA 1
ATOM 1285 C C . ARG A 1 168 ? -2.188 6.295 -12.543 1.00 95.56 168 ARG A C 1
ATOM 1287 O O . ARG A 1 168 ? -1.570 5.699 -11.664 1.00 95.56 168 ARG A O 1
ATOM 1294 N N . GLU A 1 169 ? -3.253 5.784 -13.149 1.00 97.62 169 GLU A N 1
ATOM 1295 C CA . GLU A 1 169 ? -3.624 4.374 -13.022 1.00 97.62 169 GLU A CA 1
ATOM 1296 C C . GLU A 1 169 ? -2.647 3.489 -13.797 1.00 97.62 169 GLU A C 1
ATOM 1298 O O . GLU A 1 169 ? -2.262 3.829 -14.916 1.00 97.62 169 GLU A O 1
ATOM 1303 N N . THR A 1 170 ? -2.241 2.368 -13.206 1.00 98.12 170 THR A N 1
ATOM 1304 C CA . THR A 1 170 ? -1.184 1.516 -13.763 1.00 98.12 170 THR A CA 1
ATOM 1305 C C . THR A 1 170 ? -1.454 0.028 -13.566 1.00 98.12 170 THR A C 1
ATOM 1307 O O . THR A 1 170 ? -2.116 -0.379 -12.603 1.00 98.12 170 THR A O 1
ATOM 1310 N N . THR A 1 171 ? -0.900 -0.789 -14.462 1.00 98.75 171 THR A N 1
ATOM 1311 C CA . THR A 1 171 ? -0.768 -2.236 -14.259 1.00 98.75 171 THR A CA 1
ATOM 1312 C C . THR A 1 171 ? 0.570 -2.558 -13.597 1.00 98.75 171 THR A C 1
ATOM 1314 O O . THR A 1 171 ? 1.633 -2.345 -14.178 1.00 98.75 171 THR A O 1
ATOM 1317 N N . ALA A 1 172 ? 0.527 -3.106 -12.385 1.00 98.62 172 ALA A N 1
ATOM 1318 C CA . ALA A 1 172 ? 1.715 -3.535 -11.660 1.00 98.62 172 ALA A CA 1
ATOM 1319 C C . ALA A 1 172 ? 2.157 -4.959 -12.022 1.00 98.62 172 ALA A C 1
ATOM 1321 O O . ALA A 1 172 ? 1.359 -5.793 -12.444 1.00 98.62 172 ALA A O 1
ATOM 1322 N N . ALA A 1 173 ? 3.426 -5.255 -11.785 1.00 98.44 173 ALA A N 1
ATOM 1323 C CA . ALA A 1 173 ? 3.941 -6.601 -11.605 1.00 98.44 173 ALA A CA 1
ATOM 1324 C C . ALA A 1 173 ? 4.749 -6.659 -10.306 1.00 98.44 173 ALA A C 1
ATOM 1326 O O . ALA A 1 173 ? 5.330 -5.665 -9.870 1.00 98.44 173 ALA A O 1
ATOM 1327 N N . THR A 1 174 ? 4.782 -7.830 -9.681 1.00 98.06 174 THR A N 1
ATOM 1328 C CA . THR A 1 174 ? 5.587 -8.070 -8.482 1.00 98.06 174 THR A CA 1
ATOM 1329 C C . THR A 1 174 ? 6.781 -8.950 -8.801 1.00 98.06 174 THR A C 1
ATOM 1331 O O . THR A 1 174 ? 6.622 -9.997 -9.430 1.00 98.06 174 THR A O 1
ATOM 1334 N N . ILE A 1 175 ? 7.959 -8.556 -8.328 1.00 97.06 175 ILE A N 1
ATOM 1335 C CA . ILE A 1 175 ? 9.173 -9.369 -8.386 1.00 97.06 175 ILE A CA 1
ATOM 1336 C C . ILE A 1 175 ? 9.593 -9.810 -6.980 1.00 97.06 175 ILE A C 1
ATOM 1338 O O . ILE A 1 175 ? 9.540 -9.036 -6.027 1.00 97.06 175 ILE A O 1
ATOM 1342 N N . ASP A 1 176 ? 10.041 -11.060 -6.846 1.00 96.06 176 ASP A N 1
ATOM 1343 C CA . ASP A 1 176 ? 10.494 -11.612 -5.556 1.00 96.06 176 ASP A CA 1
ATOM 1344 C C . ASP A 1 176 ? 11.969 -11.299 -5.255 1.00 96.06 176 ASP A C 1
ATOM 1346 O O . ASP A 1 176 ? 12.407 -11.346 -4.105 1.00 96.06 176 ASP A O 1
ATOM 1350 N N . ALA A 1 177 ? 12.766 -11.012 -6.287 1.00 95.31 177 ALA A N 1
ATOM 1351 C CA . ALA A 1 177 ? 14.214 -10.896 -6.177 1.00 95.31 177 ALA A CA 1
ATOM 1352 C C . ALA A 1 177 ? 14.728 -9.688 -6.964 1.00 95.31 177 ALA A C 1
ATOM 1354 O O . ALA A 1 177 ? 15.067 -9.812 -8.137 1.00 95.31 177 ALA A O 1
ATOM 1355 N N . LEU A 1 178 ? 14.845 -8.545 -6.283 1.00 92.62 178 LEU A N 1
ATOM 1356 C CA . LEU A 1 178 ? 15.293 -7.268 -6.855 1.00 92.62 178 LEU A CA 1
ATOM 1357 C C . LEU A 1 178 ? 16.574 -7.403 -7.702 1.00 92.62 178 LEU A C 1
ATOM 1359 O O . LEU A 1 178 ? 16.617 -6.996 -8.852 1.00 92.62 178 LEU A O 1
ATOM 1363 N N . TYR A 1 179 ? 17.607 -8.080 -7.189 1.00 92.31 179 TYR A N 1
ATOM 1364 C CA . TYR A 1 179 ? 18.875 -8.279 -7.917 1.00 92.31 179 TYR A CA 1
ATOM 1365 C C . TYR A 1 179 ? 18.823 -9.339 -9.034 1.00 92.31 179 TYR A C 1
ATOM 1367 O O . TYR A 1 179 ? 19.850 -9.666 -9.632 1.00 92.31 179 TYR A O 1
ATOM 1375 N N . ARG A 1 180 ? 17.656 -9.938 -9.283 1.00 94.31 180 ARG A N 1
ATOM 1376 C CA . ARG A 1 180 ? 17.390 -10.862 -10.396 1.00 94.31 180 ARG A CA 1
ATOM 1377 C C . ARG A 1 180 ? 16.398 -10.274 -11.401 1.00 94.31 180 ARG A C 1
ATOM 1379 O O . ARG A 1 180 ? 15.921 -10.999 -12.267 1.00 94.31 180 ARG A O 1
ATOM 1386 N N . GLU A 1 181 ? 16.131 -8.978 -11.311 1.00 91.44 181 GLU A N 1
ATOM 1387 C CA . GLU A 1 181 ? 15.422 -8.212 -12.325 1.00 91.44 181 GLU A CA 1
ATOM 1388 C C . GLU A 1 181 ? 16.307 -8.044 -13.569 1.00 91.44 181 GLU A C 1
ATOM 1390 O O . GLU A 1 181 ? 17.110 -7.120 -13.680 1.00 91.44 181 GLU A O 1
ATOM 1395 N N . THR A 1 182 ? 16.241 -9.011 -14.487 1.00 93.06 182 THR A N 1
ATOM 1396 C CA . THR A 1 182 ? 16.999 -8.961 -15.745 1.00 93.06 182 THR A CA 1
ATOM 1397 C C . THR A 1 182 ? 16.224 -8.212 -16.828 1.00 93.06 182 THR A C 1
ATOM 1399 O O . THR A 1 182 ? 15.003 -8.067 -16.748 1.00 93.06 182 THR A O 1
ATOM 1402 N N . LYS A 1 183 ? 16.920 -7.780 -17.889 1.00 92.69 183 LYS A N 1
ATOM 1403 C CA . LYS A 1 183 ? 16.281 -7.137 -19.051 1.00 92.69 183 LYS A CA 1
ATOM 1404 C C . LYS A 1 183 ? 15.223 -8.039 -19.688 1.00 92.69 183 LYS A C 1
ATOM 1406 O O . LYS A 1 183 ? 14.175 -7.555 -20.097 1.00 92.69 183 LYS A O 1
ATOM 1411 N N . GLU A 1 184 ? 15.484 -9.343 -19.736 1.00 95.38 184 GLU A N 1
ATOM 1412 C CA . GLU A 1 184 ? 14.556 -10.341 -20.271 1.00 95.38 184 GLU A CA 1
ATOM 1413 C C . GLU A 1 184 ? 13.285 -10.433 -19.422 1.00 95.38 184 GLU A C 1
ATOM 1415 O O . GLU A 1 184 ? 12.193 -10.443 -19.982 1.00 95.38 184 GLU A O 1
ATOM 1420 N N . LEU A 1 185 ? 13.412 -10.435 -18.087 1.00 95.44 185 LEU A N 1
ATOM 1421 C CA . LEU A 1 185 ? 12.255 -10.432 -17.189 1.00 95.44 185 LEU A CA 1
ATOM 1422 C C . LEU A 1 185 ? 11.437 -9.144 -17.339 1.00 95.44 185 LEU A C 1
ATOM 1424 O O . LEU A 1 185 ? 10.215 -9.202 -17.448 1.00 95.44 185 LEU A O 1
ATOM 1428 N N . VAL A 1 186 ? 12.094 -7.981 -17.365 1.00 94.75 186 VAL A N 1
ATOM 1429 C CA . VAL A 1 186 ? 11.409 -6.690 -17.541 1.00 94.75 186 VAL A CA 1
ATOM 1430 C C . VAL A 1 186 ? 10.658 -6.646 -18.873 1.00 94.75 186 VAL A C 1
ATOM 1432 O O . VAL A 1 186 ? 9.510 -6.205 -18.912 1.00 94.75 186 VAL A O 1
ATOM 1435 N N . GLU A 1 187 ? 11.263 -7.136 -19.957 1.00 95.12 187 GLU A N 1
ATOM 1436 C CA . GLU A 1 187 ? 10.611 -7.191 -21.268 1.00 95.12 187 GLU A CA 1
ATOM 1437 C C . GLU A 1 187 ? 9.451 -8.198 -21.307 1.00 95.12 187 GLU A C 1
ATOM 1439 O O . GLU A 1 187 ? 8.421 -7.916 -21.922 1.00 95.12 187 GLU A O 1
ATOM 1444 N N . GLU A 1 188 ? 9.566 -9.336 -20.615 1.00 96.62 188 GLU A N 1
ATOM 1445 C CA . GLU A 1 188 ? 8.469 -10.296 -20.446 1.00 96.62 188 GLU A CA 1
ATOM 1446 C C . GLU A 1 188 ? 7.277 -9.654 -19.723 1.00 96.62 188 GLU A C 1
ATOM 1448 O O . GLU A 1 188 ? 6.148 -9.707 -20.217 1.00 96.62 188 GLU A O 1
ATOM 1453 N N . LEU A 1 189 ? 7.520 -8.995 -18.585 1.00 97.44 189 LEU A N 1
ATOM 1454 C CA . LEU A 1 189 ? 6.481 -8.321 -17.802 1.00 97.44 189 LEU A CA 1
ATOM 1455 C C . LEU A 1 189 ? 5.829 -7.183 -18.596 1.00 97.44 189 LEU A C 1
ATOM 1457 O O . LEU A 1 189 ? 4.600 -7.072 -18.625 1.00 97.44 189 LEU A O 1
ATOM 1461 N N . ARG A 1 190 ? 6.635 -6.378 -19.296 1.00 96.56 190 ARG A N 1
ATOM 1462 C CA . ARG A 1 190 ? 6.156 -5.317 -20.192 1.00 96.56 190 ARG A CA 1
ATOM 1463 C C . ARG A 1 190 ? 5.289 -5.885 -21.314 1.00 96.56 190 ARG A C 1
ATOM 1465 O O . ARG A 1 190 ? 4.206 -5.364 -21.575 1.00 96.56 190 ARG A O 1
ATOM 1472 N N . SER A 1 191 ? 5.723 -6.975 -21.944 1.00 96.75 191 SER A N 1
ATOM 1473 C CA . SER A 1 191 ? 4.968 -7.668 -22.998 1.00 96.75 191 SER A CA 1
ATOM 1474 C C . SER A 1 191 ? 3.652 -8.257 -22.483 1.00 96.75 191 SER A C 1
ATOM 1476 O O . SER A 1 191 ? 2.667 -8.308 -23.219 1.00 96.75 191 SER A O 1
ATOM 1478 N N . ALA A 1 192 ? 3.606 -8.654 -21.210 1.00 97.19 192 ALA A N 1
ATOM 1479 C CA . ALA A 1 192 ? 2.390 -9.081 -20.520 1.00 97.19 192 ALA A CA 1
ATOM 1480 C C . ALA A 1 192 ? 1.490 -7.908 -20.067 1.00 97.19 192 ALA A C 1
ATOM 1482 O O . ALA A 1 192 ? 0.405 -8.137 -19.530 1.00 97.19 192 ALA A O 1
ATOM 1483 N N . GLY A 1 193 ? 1.904 -6.661 -20.314 1.00 97.25 193 GLY A N 1
ATOM 1484 C CA . GLY A 1 193 ? 1.123 -5.452 -20.068 1.00 97.25 193 GLY A CA 1
ATOM 1485 C C . GLY A 1 193 ? 1.410 -4.750 -18.742 1.00 97.25 193 GLY A C 1
ATOM 1486 O O . GLY A 1 193 ? 0.658 -3.845 -18.387 1.00 97.25 193 GLY A O 1
ATOM 1487 N N . ALA A 1 194 ? 2.457 -5.136 -18.007 1.00 98.31 194 ALA A N 1
ATOM 1488 C CA . ALA A 1 194 ? 2.886 -4.382 -16.834 1.00 98.31 194 ALA A CA 1
ATOM 1489 C C . ALA A 1 194 ? 3.549 -3.055 -17.234 1.00 98.31 194 ALA A C 1
ATOM 1491 O O . ALA A 1 194 ? 4.307 -2.966 -18.199 1.00 98.31 194 ALA A O 1
ATOM 1492 N N . GLU A 1 195 ? 3.260 -2.025 -16.452 1.00 98.25 195 GLU A N 1
ATOM 1493 C CA . GLU A 1 195 ? 3.772 -0.663 -16.604 1.00 98.25 195 GLU A CA 1
ATOM 1494 C C . GLU A 1 195 ? 4.748 -0.299 -15.472 1.00 98.25 195 GLU A C 1
ATOM 1496 O O . GLU A 1 195 ? 5.641 0.530 -15.661 1.00 98.25 195 GLU A O 1
ATOM 1501 N N . ILE A 1 196 ? 4.600 -0.935 -14.304 1.00 98.31 196 ILE A N 1
ATOM 1502 C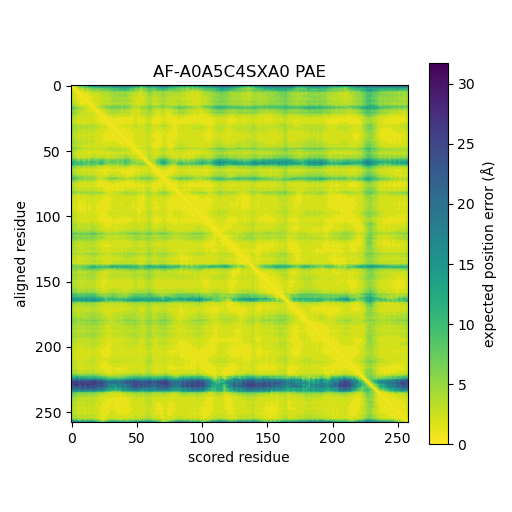 CA . ILE A 1 196 ? 5.476 -0.761 -13.139 1.00 98.31 196 ILE A CA 1
ATOM 1503 C C . ILE A 1 196 ? 5.849 -2.107 -12.509 1.00 98.31 196 ILE A C 1
ATOM 1505 O O . ILE A 1 196 ? 5.115 -3.089 -12.641 1.00 98.31 196 ILE A O 1
ATOM 1509 N N . VAL A 1 197 ? 6.935 -2.113 -11.742 1.00 98.00 197 VAL A N 1
ATOM 1510 C CA . VAL A 1 197 ? 7.374 -3.235 -10.906 1.00 98.00 197 VAL A CA 1
ATOM 1511 C C . VAL A 1 197 ? 7.525 -2.799 -9.449 1.00 98.00 197 VAL A C 1
ATOM 1513 O O . VAL A 1 197 ? 8.044 -1.725 -9.155 1.00 98.00 197 VAL A O 1
ATOM 1516 N N . ASN A 1 198 ? 7.048 -3.622 -8.520 1.00 97.88 198 ASN A N 1
ATOM 1517 C CA . ASN A 1 198 ? 7.345 -3.508 -7.089 1.00 97.88 198 ASN A CA 1
ATOM 1518 C C . ASN A 1 198 ? 7.429 -4.904 -6.463 1.00 97.88 198 ASN A C 1
ATOM 1520 O O . ASN A 1 198 ? 7.606 -5.886 -7.184 1.00 97.88 198 ASN A O 1
ATOM 1524 N N . MET A 1 199 ? 7.332 -5.025 -5.138 1.00 98.31 199 MET A N 1
ATOM 1525 C CA . MET A 1 199 ? 7.539 -6.309 -4.466 1.00 98.31 199 MET A CA 1
ATOM 1526 C C . MET A 1 199 ? 6.314 -6.798 -3.672 1.00 98.31 199 MET A C 1
ATOM 1528 O O . MET A 1 199 ? 6.403 -7.824 -3.004 1.00 98.31 199 MET A O 1
ATOM 1532 N N . GLU A 1 200 ? 5.155 -6.126 -3.749 1.00 98.38 200 GLU A N 1
ATOM 1533 C CA . GLU A 1 200 ? 4.029 -6.400 -2.834 1.00 98.38 200 GLU A CA 1
ATOM 1534 C C . GLU A 1 200 ? 2.632 -6.405 -3.468 1.00 98.38 200 GLU A C 1
ATOM 1536 O O . GLU A 1 200 ? 1.737 -7.048 -2.918 1.00 98.38 200 GLU A O 1
ATOM 1541 N N . THR A 1 201 ? 2.385 -5.697 -4.581 1.00 98.62 201 THR A N 1
ATOM 1542 C CA . THR A 1 201 ? 1.001 -5.434 -5.036 1.00 98.62 201 THR A CA 1
ATOM 1543 C C . THR A 1 201 ? 0.225 -6.698 -5.408 1.00 98.62 201 THR A C 1
ATOM 1545 O O . THR A 1 201 ? -0.949 -6.821 -5.057 1.00 98.62 201 THR A O 1
ATOM 1548 N N . SER A 1 202 ? 0.842 -7.650 -6.109 1.00 98.44 202 SER A N 1
ATOM 1549 C CA . SER A 1 202 ? 0.165 -8.901 -6.492 1.00 98.44 202 SER A CA 1
ATOM 1550 C C . SER A 1 202 ? -0.242 -9.742 -5.280 1.00 98.44 202 SER A C 1
ATOM 1552 O O . SER A 1 202 ? -1.385 -10.194 -5.211 1.00 98.44 202 SER A O 1
ATOM 1554 N N . ALA A 1 203 ? 0.641 -9.896 -4.290 1.00 98.50 203 ALA A N 1
ATOM 1555 C CA . ALA A 1 203 ? 0.347 -10.594 -3.046 1.00 98.50 203 ALA A CA 1
ATOM 1556 C C . ALA A 1 203 ? -0.715 -9.847 -2.230 1.00 98.50 203 ALA A C 1
ATOM 1558 O O . ALA A 1 203 ? -1.677 -10.467 -1.778 1.00 98.50 203 ALA A O 1
ATOM 1559 N N . LEU A 1 204 ? -0.608 -8.516 -2.121 1.00 98.69 204 LEU A N 1
ATOM 1560 C CA . LEU A 1 204 ? -1.621 -7.676 -1.481 1.00 98.69 204 LEU A CA 1
ATOM 1561 C C . LEU A 1 204 ? -3.014 -7.963 -2.059 1.00 98.69 204 LEU A C 1
ATOM 1563 O O . LEU A 1 204 ? -3.943 -8.224 -1.297 1.00 98.69 204 LEU A O 1
ATOM 1567 N N . TYR A 1 205 ? -3.164 -7.974 -3.387 1.00 98.62 205 TYR A N 1
ATOM 1568 C CA . TYR A 1 205 ? -4.471 -8.151 -4.032 1.00 98.62 205 TYR A CA 1
ATOM 1569 C C . TYR A 1 205 ? -4.952 -9.602 -3.973 1.00 98.62 205 TYR A C 1
ATOM 1571 O O . TYR A 1 205 ? -6.120 -9.851 -3.666 1.00 98.62 205 TYR A O 1
ATOM 1579 N N . ALA A 1 206 ? -4.068 -10.571 -4.225 1.00 98.50 206 ALA A N 1
ATOM 1580 C CA . ALA A 1 206 ? -4.423 -11.988 -4.227 1.00 98.50 206 ALA A CA 1
ATOM 1581 C C . ALA A 1 206 ? -4.889 -12.467 -2.848 1.00 98.50 206 ALA A C 1
ATOM 1583 O O . ALA A 1 206 ? -5.910 -13.153 -2.742 1.00 98.50 206 ALA A O 1
ATOM 1584 N N . VAL A 1 207 ? -4.178 -12.071 -1.791 1.00 98.44 207 VAL A N 1
ATOM 1585 C CA . VAL A 1 207 ? -4.510 -12.451 -0.415 1.00 98.44 207 VAL A CA 1
ATOM 1586 C C . VAL A 1 207 ? -5.748 -11.699 0.058 1.00 98.44 207 VAL A C 1
ATOM 1588 O O . VAL A 1 207 ? -6.669 -12.334 0.571 1.00 98.44 207 VAL A O 1
ATOM 1591 N N . SER A 1 208 ? -5.849 -10.389 -0.211 1.00 98.56 208 SER A N 1
ATOM 1592 C CA . SER A 1 208 ? -7.037 -9.603 0.161 1.00 98.56 208 SER A CA 1
ATOM 1593 C C . SER A 1 208 ? -8.305 -10.188 -0.455 1.00 98.56 208 SER A C 1
ATOM 1595 O O . SER A 1 208 ? -9.301 -10.373 0.242 1.00 98.56 208 SER A O 1
ATOM 1597 N N . ARG A 1 209 ? -8.249 -10.612 -1.727 1.00 97.75 209 ARG A N 1
ATOM 1598 C CA . ARG A 1 209 ? -9.376 -11.270 -2.402 1.00 97.75 209 ARG A CA 1
ATOM 1599 C C . ARG A 1 209 ? -9.804 -12.570 -1.718 1.00 97.75 209 ARG A C 1
ATOM 1601 O O . ARG A 1 209 ? -10.998 -12.847 -1.649 1.00 97.75 209 ARG A O 1
ATOM 1608 N N . VAL A 1 210 ? -8.857 -13.380 -1.244 1.00 97.25 210 VAL A N 1
ATOM 1609 C CA . VAL A 1 210 ? -9.155 -14.625 -0.512 1.00 97.25 210 VAL A CA 1
ATOM 1610 C C . VAL A 1 210 ? -9.726 -14.333 0.878 1.00 97.25 210 VAL A C 1
ATOM 1612 O O . VAL A 1 210 ? -10.621 -15.048 1.322 1.00 97.25 210 VAL A O 1
ATOM 1615 N N . CYS A 1 211 ? -9.251 -13.276 1.534 1.00 97.75 211 CYS A N 1
ATOM 1616 C CA . CYS A 1 211 ? -9.707 -12.842 2.854 1.00 97.75 211 CYS A CA 1
ATOM 1617 C C . CYS A 1 211 ? -11.012 -12.029 2.838 1.00 97.75 211 CYS A C 1
ATOM 1619 O O . CYS A 1 211 ? -11.559 -11.762 3.902 1.00 97.75 211 CYS A O 1
ATOM 1621 N N . GLY A 1 212 ? -11.515 -11.633 1.665 1.00 97.75 212 GLY A N 1
ATOM 1622 C CA . GLY A 1 212 ? -12.693 -10.767 1.554 1.00 97.75 212 GLY A CA 1
ATOM 1623 C C . GLY A 1 212 ? -12.424 -9.298 1.905 1.00 97.75 212 GLY A C 1
ATOM 1624 O O . GLY A 1 212 ? -13.366 -8.564 2.183 1.00 97.75 212 GLY A O 1
ATOM 1625 N N . ILE A 1 213 ? -11.159 -8.872 1.875 1.00 98.31 213 ILE A N 1
ATOM 1626 C CA . ILE A 1 213 ? -10.733 -7.486 2.088 1.00 98.31 213 ILE A CA 1
ATOM 1627 C C . ILE A 1 213 ? -10.700 -6.747 0.750 1.00 98.31 213 ILE A C 1
ATOM 1629 O O . ILE A 1 213 ? -10.220 -7.271 -0.259 1.00 98.31 213 ILE A O 1
ATOM 1633 N N . LYS A 1 214 ? -11.153 -5.492 0.749 1.00 98.56 214 LYS A N 1
ATOM 1634 C CA . LYS A 1 214 ? -10.962 -4.574 -0.379 1.00 98.56 214 LYS A CA 1
ATOM 1635 C C . LYS A 1 214 ? -9.590 -3.921 -0.267 1.00 98.56 214 LYS A C 1
ATOM 1637 O O . LYS A 1 214 ? -9.270 -3.325 0.756 1.00 98.56 214 LYS A O 1
ATOM 1642 N N . SER A 1 215 ? -8.778 -3.999 -1.314 1.00 98.56 215 SER A N 1
ATOM 1643 C CA . SER A 1 215 ? -7.421 -3.448 -1.291 1.00 98.56 215 SER A CA 1
ATOM 1644 C C . SER A 1 215 ? -7.131 -2.555 -2.485 1.00 98.56 215 SER A C 1
ATOM 1646 O O . SER A 1 215 ? -7.559 -2.873 -3.593 1.00 98.56 215 SER A O 1
ATOM 1648 N N . VAL A 1 216 ? -6.350 -1.500 -2.257 1.00 98.75 216 VAL A N 1
ATOM 1649 C CA . VAL A 1 216 ? -5.777 -0.630 -3.292 1.00 98.75 216 VAL A CA 1
ATOM 1650 C C . VAL A 1 216 ? -4.310 -0.366 -2.968 1.00 98.75 216 VAL A C 1
ATOM 1652 O O . VAL A 1 216 ? -3.955 -0.219 -1.802 1.00 98.75 216 VAL A O 1
ATOM 1655 N N . TRP A 1 217 ? -3.445 -0.319 -3.975 1.00 98.75 217 TRP A N 1
ATOM 1656 C CA . TRP A 1 217 ? -2.058 0.112 -3.826 1.00 98.75 217 TRP A CA 1
ATOM 1657 C C . TRP A 1 217 ? -1.884 1.513 -4.411 1.00 98.75 217 TRP A C 1
ATOM 1659 O O . TRP A 1 217 ? -2.286 1.767 -5.549 1.00 98.75 217 TRP A O 1
ATOM 1669 N N . ILE A 1 218 ? -1.285 2.405 -3.626 1.00 98.69 218 ILE A N 1
ATOM 1670 C CA . ILE A 1 218 ? -1.029 3.806 -3.954 1.00 98.69 218 ILE A CA 1
ATOM 1671 C C . ILE A 1 218 ? 0.444 4.092 -3.661 1.00 98.69 218 ILE A C 1
ATOM 1673 O O . ILE A 1 218 ? 0.975 3.715 -2.615 1.00 98.69 218 ILE A O 1
ATOM 1677 N N . GLY A 1 219 ? 1.125 4.763 -4.577 1.00 98.19 219 GLY A N 1
ATOM 1678 C CA . GLY A 1 219 ? 2.548 5.024 -4.426 1.00 98.19 219 GLY A CA 1
ATOM 1679 C C . GLY A 1 219 ? 3.076 5.956 -5.492 1.00 98.19 219 GLY A C 1
ATOM 1680 O O . GLY A 1 219 ? 2.345 6.778 -6.040 1.00 98.19 219 GLY A O 1
ATOM 1681 N N . PHE A 1 220 ? 4.360 5.828 -5.792 1.00 97.44 220 PHE A N 1
ATOM 1682 C CA . PHE A 1 220 ? 5.024 6.669 -6.778 1.00 97.44 220 PHE A CA 1
ATOM 1683 C C . PHE A 1 220 ? 6.226 5.986 -7.415 1.00 97.44 220 PHE A C 1
ATOM 1685 O O . PHE A 1 220 ? 6.748 5.006 -6.883 1.00 97.44 220 PHE A O 1
ATOM 1692 N N . VAL A 1 221 ? 6.673 6.530 -8.546 1.00 95.88 221 VAL A N 1
ATOM 1693 C CA . VAL A 1 221 ? 7.863 6.047 -9.251 1.00 95.88 221 VAL A CA 1
ATOM 1694 C C . VAL A 1 221 ? 9.132 6.548 -8.559 1.00 95.88 221 VAL A C 1
ATOM 1696 O O . VAL A 1 221 ? 9.365 7.761 -8.521 1.00 95.88 221 VAL A O 1
ATOM 1699 N N . SER A 1 222 ? 9.953 5.638 -8.032 1.00 91.94 222 SER A N 1
ATOM 1700 C CA . SER A 1 222 ? 11.273 5.952 -7.453 1.00 91.94 222 SER A CA 1
ATOM 1701 C C . SER A 1 222 ? 12.395 5.955 -8.488 1.00 91.94 222 SER A C 1
ATOM 1703 O O . SER A 1 222 ? 13.312 6.768 -8.386 1.00 91.94 222 SER A O 1
ATOM 1705 N N . ASP A 1 223 ? 12.293 5.080 -9.480 1.00 88.19 223 ASP A N 1
ATOM 1706 C CA . ASP A 1 223 ? 13.337 4.747 -10.446 1.00 88.19 223 ASP A CA 1
ATOM 1707 C C . ASP A 1 223 ? 12.707 4.250 -11.760 1.00 88.19 223 ASP A C 1
ATOM 1709 O O . ASP A 1 223 ? 11.517 3.928 -11.816 1.00 88.19 223 ASP A O 1
ATOM 1713 N N . CYS A 1 224 ? 13.468 4.270 -12.852 1.00 83.69 224 CYS A N 1
ATOM 1714 C CA . CYS A 1 224 ? 13.026 3.887 -14.190 1.00 83.69 224 CYS A CA 1
ATOM 1715 C C . CYS A 1 224 ? 13.985 2.861 -14.815 1.00 83.69 224 CYS A C 1
ATOM 1717 O O . CYS A 1 224 ? 15.187 3.079 -14.900 1.00 83.69 224 CYS A O 1
ATOM 1719 N N . LEU A 1 225 ? 13.428 1.771 -15.342 1.00 76.06 225 LEU A N 1
ATOM 1720 C CA . LEU A 1 225 ? 14.139 0.632 -15.942 1.00 76.06 225 LEU A CA 1
ATOM 1721 C C . LEU A 1 225 ? 13.980 0.622 -17.470 1.00 76.06 225 LEU A C 1
ATOM 1723 O O . LEU A 1 225 ? 13.708 -0.402 -18.105 1.00 76.06 225 LEU A O 1
ATOM 1727 N N . VAL A 1 226 ? 14.034 1.810 -18.065 1.00 70.50 226 VAL A N 1
ATOM 1728 C CA . VAL A 1 226 ? 13.671 2.035 -19.472 1.00 70.50 226 VAL A CA 1
ATOM 1729 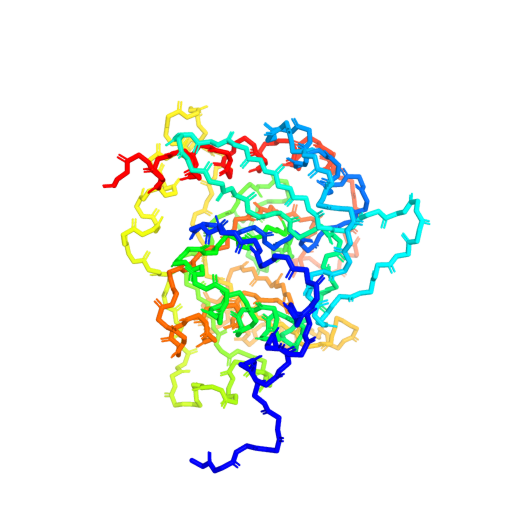C C . VAL A 1 226 ? 14.863 2.320 -20.381 1.00 70.50 226 VAL A C 1
ATOM 1731 O O . VAL A 1 226 ? 14.729 2.168 -21.600 1.00 70.50 226 VAL A O 1
ATOM 1734 N N . ASP A 1 227 ? 16.003 2.679 -19.794 1.00 64.31 227 ASP A N 1
ATOM 1735 C CA . ASP A 1 227 ? 17.255 2.981 -20.481 1.00 64.31 227 ASP A CA 1
ATOM 1736 C C . ASP A 1 227 ? 18.377 2.043 -19.994 1.00 64.31 227 ASP A C 1
ATOM 1738 O O . ASP A 1 227 ? 18.260 1.396 -18.954 1.00 64.31 227 ASP A O 1
ATOM 1742 N N . ASP A 1 228 ? 19.441 1.906 -20.792 1.00 58.59 228 ASP A N 1
ATOM 1743 C CA . ASP A 1 228 ? 20.556 0.986 -20.509 1.00 58.59 228 ASP A CA 1
ATOM 1744 C C . ASP A 1 228 ? 21.521 1.507 -19.425 1.00 58.59 228 ASP A C 1
ATOM 1746 O O . ASP A 1 228 ? 22.296 0.720 -18.872 1.00 58.59 228 ASP A O 1
ATOM 1750 N N . ASP A 1 229 ? 21.469 2.807 -19.126 1.00 58.59 229 ASP A N 1
ATOM 1751 C CA . ASP A 1 229 ? 22.260 3.457 -18.082 1.00 58.59 229 ASP A CA 1
ATOM 1752 C C . ASP A 1 229 ? 21.548 3.363 -16.724 1.00 58.59 229 ASP A C 1
ATOM 1754 O O . ASP A 1 229 ? 20.326 3.476 -16.634 1.00 58.59 229 ASP A O 1
ATOM 1758 N N . TRP A 1 230 ? 22.318 3.146 -15.651 1.00 58.00 230 TRP A N 1
ATOM 1759 C CA . TRP A 1 230 ? 21.762 3.067 -14.299 1.00 58.00 230 TRP A CA 1
ATOM 1760 C C . TRP A 1 230 ? 21.157 4.407 -13.885 1.00 58.00 230 TRP A C 1
ATOM 1762 O O . TRP A 1 230 ? 21.810 5.448 -13.973 1.00 58.00 230 TRP A O 1
ATOM 1772 N N . ASP A 1 231 ? 19.919 4.354 -13.409 1.00 63.84 231 ASP A N 1
ATOM 1773 C CA . ASP A 1 231 ? 19.144 5.529 -13.054 1.00 63.84 231 ASP A CA 1
ATOM 1774 C C . ASP A 1 231 ? 19.647 6.176 -11.753 1.00 63.84 231 ASP A C 1
ATOM 1776 O O . ASP A 1 231 ? 19.777 5.508 -10.722 1.00 63.84 231 ASP A O 1
ATOM 1780 N N . ASP A 1 232 ? 19.921 7.484 -11.770 1.00 64.38 232 ASP A N 1
ATOM 1781 C CA . ASP A 1 232 ? 20.270 8.201 -10.547 1.00 64.38 232 ASP A CA 1
ATOM 1782 C C . ASP A 1 232 ? 19.013 8.373 -9.681 1.00 64.38 232 ASP A C 1
ATOM 1784 O O . ASP A 1 232 ? 17.942 8.745 -10.141 1.00 64.38 232 ASP A O 1
ATOM 1788 N N . TRP A 1 233 ? 19.063 8.077 -8.386 1.00 65.94 233 TRP A N 1
ATOM 1789 C CA . TRP A 1 233 ? 17.864 8.098 -7.526 1.00 65.94 233 TRP A CA 1
ATOM 1790 C C . TRP A 1 233 ? 17.444 9.537 -7.154 1.00 65.94 233 TRP A C 1
ATOM 1792 O O . TRP A 1 233 ? 16.947 9.800 -6.058 1.00 65.94 233 TRP A O 1
ATOM 1802 N N . HIS A 1 234 ? 17.687 10.508 -8.041 1.00 73.44 234 HIS A N 1
ATOM 1803 C CA . HIS A 1 234 ? 17.405 11.923 -7.845 1.00 73.44 234 HIS A CA 1
ATOM 1804 C C . HIS A 1 234 ? 15.912 12.233 -7.986 1.00 73.44 234 HIS A C 1
ATOM 1806 O O . HIS A 1 234 ? 15.440 12.802 -8.967 1.00 73.44 234 HIS A O 1
ATOM 1812 N N . VAL A 1 235 ? 15.171 11.904 -6.929 1.00 80.94 235 VAL A N 1
ATOM 1813 C CA . VAL A 1 235 ? 13.834 12.436 -6.649 1.00 80.94 235 VAL A CA 1
ATOM 1814 C C . VAL A 1 235 ? 13.711 12.868 -5.204 1.00 80.94 235 VAL A C 1
ATOM 1816 O O . VAL A 1 235 ? 14.341 12.315 -4.302 1.00 80.94 235 VAL A O 1
ATOM 1819 N N . ASN A 1 236 ? 12.831 13.835 -4.966 1.00 88.88 236 ASN A N 1
ATOM 1820 C CA . ASN A 1 236 ? 12.450 14.217 -3.618 1.00 88.88 236 ASN A CA 1
ATOM 1821 C C . ASN A 1 236 ? 11.461 13.193 -3.036 1.00 88.88 236 ASN A C 1
ATOM 1823 O O . ASN A 1 236 ? 10.245 13.384 -3.067 1.00 88.88 236 ASN A O 1
ATOM 1827 N N . LEU A 1 237 ? 11.989 12.080 -2.514 1.00 90.62 237 LEU A N 1
ATOM 1828 C CA . LEU A 1 237 ? 11.184 10.995 -1.938 1.00 90.62 237 LEU A CA 1
ATOM 1829 C C . LEU A 1 237 ? 10.249 11.481 -0.821 1.00 90.62 237 LEU A C 1
ATOM 1831 O O . LEU A 1 237 ? 9.154 10.942 -0.685 1.00 90.62 237 LEU A O 1
ATOM 1835 N N . SER A 1 238 ? 10.650 12.497 -0.051 1.00 93.81 238 SER A N 1
ATOM 1836 C CA . SER A 1 238 ? 9.831 13.068 1.023 1.00 93.81 238 SER A CA 1
ATOM 1837 C C . SER A 1 238 ? 8.618 13.827 0.486 1.00 93.81 238 SER A C 1
ATOM 1839 O O . SER A 1 238 ? 7.516 13.683 1.005 1.00 93.81 238 SER A O 1
ATOM 1841 N N . GLU A 1 239 ? 8.784 14.606 -0.580 1.00 94.56 239 GLU A N 1
ATOM 1842 C CA . GLU A 1 239 ? 7.677 15.326 -1.223 1.00 94.56 239 GLU A CA 1
ATOM 1843 C C . GLU A 1 239 ? 6.686 14.370 -1.898 1.00 94.56 239 GLU A C 1
ATOM 1845 O O . GLU A 1 239 ? 5.465 14.534 -1.788 1.00 94.56 239 GLU A O 1
ATOM 1850 N N . LEU A 1 240 ? 7.208 13.318 -2.534 1.00 95.50 240 LEU A N 1
ATOM 1851 C CA . LEU A 1 240 ? 6.387 12.251 -3.095 1.00 95.50 240 LEU A CA 1
ATOM 1852 C C . LEU A 1 240 ? 5.615 11.520 -1.995 1.00 95.50 240 LEU A C 1
ATOM 1854 O O . LEU A 1 240 ? 4.401 11.369 -2.115 1.00 95.50 240 LEU A O 1
ATOM 1858 N N . ALA A 1 241 ? 6.285 11.163 -0.895 1.00 97.25 241 ALA A N 1
ATOM 1859 C CA . ALA A 1 241 ? 5.662 10.545 0.270 1.00 97.25 241 ALA A CA 1
ATOM 1860 C C . ALA A 1 241 ? 4.583 11.437 0.903 1.00 97.25 241 ALA A C 1
ATOM 1862 O O . ALA A 1 241 ? 3.526 10.933 1.289 1.00 97.25 241 ALA A O 1
ATOM 1863 N N . ALA A 1 242 ? 4.801 12.753 0.973 1.00 96.94 242 ALA A N 1
ATOM 1864 C CA . ALA A 1 242 ? 3.815 13.707 1.475 1.00 96.94 242 ALA A CA 1
ATOM 1865 C C . ALA A 1 242 ? 2.575 13.762 0.574 1.00 96.94 242 ALA A C 1
ATOM 1867 O O . ALA A 1 242 ? 1.444 13.757 1.059 1.00 96.94 242 ALA A O 1
ATOM 1868 N N . THR A 1 243 ? 2.767 13.749 -0.746 1.00 96.06 243 THR A N 1
ATOM 1869 C CA . THR A 1 243 ? 1.655 13.721 -1.704 1.00 96.06 243 THR A CA 1
ATOM 1870 C C . THR A 1 243 ? 0.874 12.412 -1.627 1.00 96.06 243 THR A C 1
ATOM 1872 O O . THR A 1 243 ? -0.346 12.457 -1.478 1.00 96.06 243 THR A O 1
ATOM 1875 N N . THR A 1 244 ? 1.548 11.261 -1.605 1.00 97.62 244 THR A N 1
ATOM 1876 C CA . THR A 1 244 ? 0.894 9.957 -1.416 1.00 97.62 244 THR A CA 1
ATOM 1877 C C . THR A 1 244 ? 0.139 9.896 -0.088 1.00 97.62 244 THR A C 1
ATOM 1879 O O . THR A 1 244 ? -0.984 9.408 -0.046 1.00 97.62 244 THR A O 1
ATOM 1882 N N . SER A 1 245 ? 0.703 10.446 0.994 1.00 98.06 245 SER A N 1
ATOM 1883 C CA . SER A 1 245 ? 0.054 10.451 2.315 1.00 98.06 245 SER A CA 1
ATOM 1884 C C . SER A 1 245 ? -1.230 11.281 2.323 1.00 98.06 245 SER A C 1
ATOM 1886 O O . SER A 1 245 ? -2.224 10.843 2.897 1.00 98.06 245 SER A O 1
ATOM 1888 N N . ARG A 1 246 ? -1.252 12.432 1.631 1.00 96.88 246 ARG A N 1
ATOM 1889 C CA . ARG A 1 246 ? -2.476 13.234 1.440 1.00 96.88 246 ARG A CA 1
ATOM 1890 C C . ARG A 1 246 ? -3.548 12.476 0.659 1.00 96.88 246 ARG A C 1
ATOM 1892 O O . ARG A 1 246 ? -4.713 12.512 1.049 1.00 96.88 246 ARG A O 1
ATOM 1899 N N . ILE A 1 247 ? -3.156 11.762 -0.400 1.00 97.44 247 ILE A N 1
ATOM 1900 C CA . ILE A 1 247 ? -4.079 10.908 -1.161 1.00 97.44 247 ILE A CA 1
ATOM 1901 C C . ILE A 1 247 ? -4.647 9.828 -0.235 1.00 97.44 247 ILE A C 1
ATOM 1903 O O . ILE A 1 247 ? -5.862 9.735 -0.094 1.00 97.44 247 ILE A O 1
ATOM 1907 N N . CYS A 1 248 ? -3.796 9.064 0.457 1.00 98.25 248 CYS A N 1
ATOM 1908 C CA . CYS A 1 248 ? -4.234 7.998 1.361 1.00 98.25 248 CYS A CA 1
ATOM 1909 C C . CYS A 1 248 ? -5.152 8.50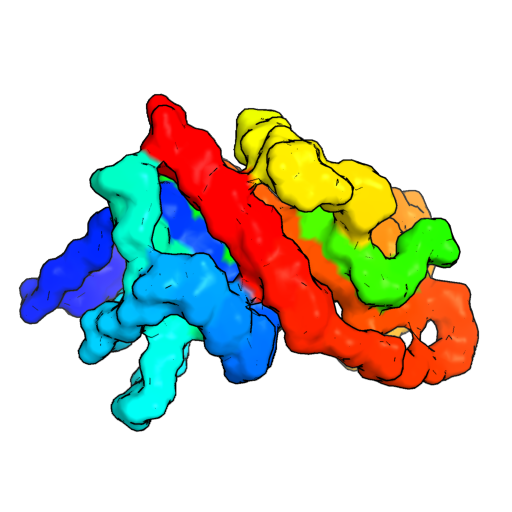0 2.481 1.00 98.25 248 CYS A C 1
ATOM 1911 O O . CYS A 1 248 ? -6.114 7.811 2.815 1.00 98.25 248 CYS A O 1
ATOM 1913 N N . LEU A 1 249 ? -4.888 9.684 3.042 1.00 97.94 249 LEU A N 1
ATOM 1914 C CA . LEU A 1 249 ? -5.749 10.307 4.050 1.00 97.94 249 LEU A CA 1
ATOM 1915 C C . LEU A 1 249 ? -7.153 10.575 3.505 1.00 97.94 249 LEU A C 1
ATOM 1917 O O . LEU A 1 249 ? -8.139 10.215 4.145 1.00 97.94 249 LEU A O 1
ATOM 1921 N N . GLU A 1 250 ? -7.255 11.158 2.310 1.00 97.19 250 GLU A N 1
ATOM 1922 C CA . GLU A 1 250 ? -8.549 11.435 1.685 1.00 97.19 250 GLU A CA 1
ATOM 1923 C C . GLU A 1 250 ? -9.278 10.144 1.276 1.00 97.19 250 GLU A C 1
ATOM 1925 O O . GLU A 1 250 ? -10.491 10.041 1.467 1.00 97.19 250 GLU A O 1
ATOM 1930 N N . VAL A 1 251 ? -8.553 9.126 0.793 1.00 97.88 251 VAL A N 1
ATOM 1931 C CA . VAL A 1 251 ? -9.120 7.792 0.531 1.00 97.88 251 VAL A CA 1
ATOM 1932 C C . VAL A 1 251 ? -9.680 7.181 1.808 1.00 97.88 251 VAL A C 1
ATOM 1934 O O . VAL A 1 251 ? -10.821 6.715 1.816 1.00 97.88 251 VAL A O 1
ATOM 1937 N N . ALA A 1 252 ? -8.908 7.198 2.896 1.00 98.06 252 ALA A N 1
ATOM 1938 C CA . ALA A 1 252 ? -9.332 6.639 4.171 1.00 98.06 252 ALA A CA 1
ATOM 1939 C C . ALA A 1 252 ? -10.561 7.373 4.723 1.00 98.06 252 ALA A C 1
ATOM 1941 O O . ALA A 1 252 ? -11.526 6.724 5.121 1.00 98.06 252 ALA A O 1
ATOM 1942 N N . ARG A 1 253 ? -10.569 8.710 4.662 1.00 96.81 253 ARG A N 1
ATOM 1943 C CA . ARG A 1 253 ? -11.698 9.539 5.100 1.00 96.81 253 ARG A CA 1
ATOM 1944 C C . ARG A 1 253 ? -12.975 9.193 4.334 1.00 96.81 253 ARG A C 1
ATOM 1946 O O . ARG A 1 253 ? -13.976 8.848 4.948 1.00 96.81 253 ARG A O 1
ATOM 1953 N N . ARG A 1 254 ? -12.915 9.186 2.997 1.00 95.50 254 ARG A N 1
ATOM 1954 C CA . ARG A 1 254 ? -14.056 8.835 2.130 1.00 95.50 254 ARG A CA 1
ATOM 1955 C C . ARG A 1 254 ? -14.553 7.412 2.327 1.00 95.50 254 ARG A C 1
ATOM 1957 O O . ARG A 1 254 ? -15.737 7.163 2.153 1.00 95.50 254 ARG A O 1
ATOM 1964 N N . THR A 1 255 ? -13.652 6.483 2.630 1.00 96.19 255 THR A N 1
ATOM 1965 C CA . THR A 1 255 ? -14.004 5.074 2.840 1.00 96.19 255 THR A CA 1
ATOM 1966 C C . THR A 1 255 ? -14.748 4.879 4.155 1.00 96.19 255 THR A C 1
ATOM 1968 O O . THR A 1 255 ? -15.690 4.099 4.206 1.00 96.19 255 THR A O 1
ATOM 1971 N N . LEU A 1 256 ? -14.334 5.582 5.211 1.00 94.88 256 LEU A N 1
ATOM 1972 C CA . LEU A 1 256 ? -14.942 5.471 6.536 1.00 94.88 256 LEU A CA 1
ATOM 1973 C C . LEU A 1 256 ? -16.234 6.289 6.688 1.00 94.88 256 LEU A C 1
ATOM 1975 O O . LEU A 1 256 ? -17.042 5.956 7.549 1.00 94.88 256 LEU A O 1
ATOM 1979 N N . ASP A 1 257 ? -16.442 7.308 5.846 1.00 89.56 257 ASP A N 1
ATOM 1980 C CA . ASP A 1 257 ? -17.691 8.084 5.765 1.00 89.56 257 ASP A CA 1
ATOM 1981 C C . ASP A 1 257 ? -18.864 7.302 5.104 1.00 89.56 257 ASP A C 1
ATOM 1983 O O . ASP A 1 257 ? -19.996 7.791 5.113 1.00 89.56 257 ASP A O 1
ATOM 1987 N N . GLN A 1 258 ? -18.612 6.119 4.515 1.00 78.56 258 GLN A N 1
ATOM 1988 C CA . GLN A 1 258 ? -19.609 5.243 3.859 1.00 78.56 258 GLN A CA 1
ATOM 1989 C C . GLN A 1 258 ? -20.241 4.231 4.825 1.00 78.56 258 GLN A C 1
ATOM 1991 O O . GLN A 1 258 ? -21.467 4.010 4.686 1.00 78.56 258 GLN A O 1
#

Solvent-accessible surface area (backbone atoms only — not comparable to full-atom values): 13649 Å² total; per-residue (Å²): 132,93,69,97,71,51,47,61,62,53,48,55,63,68,38,68,89,43,85,74,73,75,27,50,34,36,35,46,25,47,32,55,70,68,45,31,48,44,37,35,60,70,52,67,38,43,67,69,83,64,87,78,58,83,75,55,87,66,50,94,98,49,78,37,46,27,38,22,79,47,66,94,43,36,37,37,36,38,38,55,39,68,82,24,24,68,48,36,37,46,46,47,49,44,39,40,64,50,57,30,46,34,39,39,39,35,43,59,27,36,20,54,33,87,89,53,56,67,69,34,32,35,35,41,52,27,25,30,52,64,33,74,47,17,36,74,69,43,68,90,47,72,55,50,68,36,39,69,68,59,49,48,48,44,52,52,25,30,49,75,70,71,34,63,90,53,47,41,79,38,30,29,30,19,50,85,50,79,97,68,71,40,74,67,56,52,50,51,42,37,74,74,58,27,37,31,38,37,31,32,61,24,14,41,48,36,42,21,59,74,66,70,29,43,41,46,40,40,28,31,25,60,38,55,69,68,61,96,64,86,66,76,73,85,61,66,60,63,62,51,32,44,52,44,28,53,39,52,51,41,28,52,39,61,61,54,69,106

Radius of gyration: 17.42 Å; Cα contacts (8 Å, |Δi|>4): 531; chains: 1; bounding box: 42×47×51 Å

Mean predicted aligned error: 3.9 Å

Sequence (258 aa):
MQRYITPGTVMRNRFRHRPAPAWRLAILCFRDYTGSQILVEAFGATPVGYKVLYGMEEFDGAPIVYEAELAGGKVGIVTRCNWGGPQAAILVEELAELGVEWIIGYGAAGSIDKRIAKGKQLIASRTLLSDGTSRAYRKDEPYLECDAGFLRTALEAVEANGLTGDVRETTAATIDALYRETKELVEELRSAGAEIVNMETSALYAVSRVCGIKSVWIGFVSDCLVDDDWDDWHVNLSELAATTSRICLEVARRTLDQ

InterPro domains:
  IPR000845 Nucleoside phosphorylase domain [PF01048] (66-250)
  IPR035994 Nucleoside phosphorylase superfamily [G3DSA:3.40.50.1580] (57-252)
  IPR035994 Nucleoside phosphorylase superfamily [SSF53167] (60-253)

Secondary structure (DSSP, 8-state):
---SS-HHHHHHHHTTTSPPP--SEEEEE-S-HHHHHHHHHHHT-EE-SS---SSS--BTTB--EEEEEETTEEEEEE-SPPSSHHHHHHHHHHHHHTT--EEEEEEEEEE-STTS-TT-EEEEEEEE--SHHHHHH-TT-SEEEPPHHHHHHHHHHHHHTT-TTTEEEEEEEE-S-GGG--HHHHHHHHHTT--EEESSHHHHHHHHHHHT-EEEEEEEEEEE-SSSSPPP--S-HHHHHHHHHHHHHHHHHHHHT-

Foldseek 3Di:
DDDPDALLVVQCVVPVPHDADQAQEEEEAQDDPLLQVLLCVLQVWDAPQDDRAPLDDDDPPRGQWTWHQALNGIYIYGHNQHFALVSLLRVLRNVLSSVHQAYEYEYAWAFLAPVADALAKEKAQKEALADPQLCVQVVPDRMDGADPVLVVLLQVLCVVVVNNVRYDHFYEYADHDPVPPDPVNSVVCVVVRGGIYTHHDSSNRSSCVVSNHGYIYIYGYQHYPHDPDGTDSPDPRNVRSNVSSSSVSSSVNSVSND